Protein AF-0000000085033038 (afdb_homodimer)

Radius of gyration: 23.01 Å; Cα contacts (8 Å, |Δi|>4): 541; chains: 2; bounding box: 37×68×50 Å

Secondary structure (DSSP, 8-state):
-HHHHHHHHHHHHHHHHHHHHHHHHHT--BPPTT-GGGSBHHHHS-HHHHHHHHHHHTTT-HHHHHHHHHHHHHT-PPPTHHHHTT-HHHHHHHHHHHHHTTSBGGGSHHHHHHHHHHHHHHTT-THHHHHHHHHHHHHH--HHHHHHHHHH-----B----/-HHHHHHHHHHHHHHHHHHHHHHHHHT--BPPTT-GGGSBHHHHS-HHHHHHHHHHHTTT-HHHHHHHHHHHHHT-PPPTHHHHTT-HHHHHHHHHHHHHTTSBGGGSHHHHHHHHHHHHHHTT-THHHHHHHHHHHHHH--HHHHHHHHHH-----B----

pLDDT: mean 93.17, std 6.84, range [63.28, 98.56]

Solvent-accessible surface area (backbone atoms only — not comparable to full-atom values): 16288 Å² total; per-residue (Å²): 110,64,67,61,49,50,51,46,50,52,49,45,34,47,52,50,17,44,48,27,35,47,30,32,73,66,67,48,49,66,55,61,84,58,36,74,46,66,34,34,29,40,76,67,56,36,41,29,54,53,7,49,46,45,27,62,58,29,62,87,34,66,69,42,29,53,38,10,52,51,9,46,75,71,58,26,54,39,66,45,78,63,27,46,82,74,36,56,38,52,20,43,34,45,50,43,48,73,76,42,20,82,38,36,27,46,81,43,36,77,57,36,52,57,25,49,18,53,44,33,39,69,52,68,34,69,46,16,55,50,24,46,37,8,44,47,10,40,60,61,67,39,68,70,36,42,53,57,38,44,67,75,54,75,74,76,55,65,57,58,79,118,111,65,67,60,50,50,52,47,51,52,50,45,33,47,51,50,17,44,51,26,34,46,29,31,73,66,68,47,49,66,55,63,84,58,35,73,45,68,35,34,28,40,76,69,57,36,40,30,54,53,6,49,46,45,28,62,58,30,63,88,34,66,70,43,28,52,39,9,53,50,10,46,75,74,58,28,54,39,65,46,76,61,27,48,80,73,37,57,37,51,21,43,34,45,50,44,48,70,74,42,21,81,37,37,26,44,81,43,38,76,57,36,51,57,24,49,18,53,45,32,39,69,52,68,36,68,46,17,55,50,26,47,39,8,46,48,11,41,60,62,66,39,68,69,36,40,54,58,38,44,66,74,54,75,75,76,56,63,56,59,78,120

Structure (mmCIF, N/CA/C/O backbone):
data_AF-0000000085033038-model_v1
#
loop_
_entity.id
_entity.type
_entity.pdbx_description
1 polymer 'Uncharacterized protein'
#
loop_
_atom_site.group_PDB
_atom_site.id
_atom_site.type_symbol
_atom_site.label_atom_id
_atom_site.label_alt_id
_atom_site.label_comp_id
_atom_site.label_asym_id
_atom_site.label_entity_id
_atom_site.label_seq_id
_atom_site.pdbx_PDB_ins_code
_atom_site.Cartn_x
_atom_site.Cartn_y
_atom_site.Cartn_z
_atom_site.occupancy
_atom_site.B_iso_or_equiv
_atom_site.auth_seq_id
_atom_site.auth_comp_id
_atom_site.auth_asym_id
_atom_site.auth_atom_id
_atom_site.pdbx_PDB_model_num
ATOM 1 N N . MET A 1 1 ? 18.516 12.078 15.445 1 67.38 1 MET A N 1
ATOM 2 C CA . MET A 1 1 ? 17.094 11.875 15.703 1 67.38 1 MET A CA 1
ATOM 3 C C . MET A 1 1 ? 16.25 12.828 14.859 1 67.38 1 MET A C 1
ATOM 5 O O . MET A 1 1 ? 15.375 12.391 14.102 1 67.38 1 MET A O 1
ATOM 9 N N . LEU A 1 2 ? 16.75 14.062 14.664 1 79.75 2 LEU A N 1
ATOM 10 C CA . LEU A 1 2 ? 15.977 15.109 14 1 79.75 2 LEU A CA 1
ATOM 11 C C . LEU A 1 2 ? 15.93 14.875 12.5 1 79.75 2 LEU A C 1
ATOM 13 O O . LEU A 1 2 ? 14.852 14.906 11.898 1 79.75 2 LEU A O 1
ATOM 17 N N . PRO A 1 3 ? 17.031 14.414 12.023 1 83.88 3 PRO A N 1
ATOM 18 C CA . PRO A 1 3 ? 16.969 14.195 10.57 1 83.88 3 PRO A CA 1
ATOM 19 C C . PRO A 1 3 ? 16.094 13.016 10.188 1 83.88 3 PRO A C 1
ATOM 21 O O . PRO A 1 3 ? 15.422 13.047 9.148 1 83.88 3 PRO A O 1
ATOM 24 N N . LEU A 1 4 ? 16.078 12.047 11.078 1 90.5 4 LEU A N 1
ATOM 25 C CA . LEU A 1 4 ? 15.242 10.883 10.812 1 90.5 4 LEU A CA 1
ATOM 26 C C . LEU A 1 4 ? 13.758 11.25 10.898 1 90.5 4 LEU A C 1
ATOM 28 O O . LEU A 1 4 ? 12.961 10.82 10.07 1 90.5 4 LEU A O 1
ATOM 32 N N . LEU A 1 5 ? 13.406 12.086 11.789 1 93.62 5 LEU A N 1
ATOM 33 C CA . LEU A 1 5 ? 12.016 12.492 11.945 1 93.62 5 LEU A CA 1
ATOM 34 C C . LEU A 1 5 ? 11.586 13.414 10.805 1 93.62 5 LEU A C 1
ATOM 36 O O . LEU A 1 5 ? 10.453 13.32 10.32 1 93.62 5 LEU A O 1
ATOM 40 N N . GLU A 1 6 ? 12.531 14.242 10.391 1 94.94 6 GLU A N 1
ATOM 41 C CA . GLU A 1 6 ? 12.25 15.109 9.25 1 94.94 6 GLU A CA 1
ATOM 42 C C . GLU A 1 6 ? 11.93 14.297 8 1 94.94 6 GLU A C 1
ATOM 44 O O . GLU A 1 6 ? 10.938 14.562 7.32 1 94.94 6 GLU A O 1
ATOM 49 N N . SER A 1 7 ? 12.766 13.359 7.832 1 96 7 SER A N 1
ATOM 50 C CA . SER A 1 7 ? 12.555 12.492 6.68 1 96 7 SER A CA 1
ATOM 51 C C . SER A 1 7 ? 11.227 11.75 6.789 1 96 7 SER A C 1
ATOM 53 O O . SER A 1 7 ? 10.523 11.57 5.789 1 96 7 SER A O 1
ATOM 55 N N . ARG A 1 8 ? 10.883 11.375 7.883 1 96.12 8 ARG A N 1
ATOM 56 C CA . ARG A 1 8 ? 9.633 10.648 8.109 1 96.12 8 ARG A CA 1
ATOM 57 C C . ARG A 1 8 ? 8.422 11.539 7.832 1 96.12 8 ARG A C 1
ATOM 59 O O . ARG A 1 8 ? 7.461 11.102 7.199 1 96.12 8 ARG A O 1
ATOM 66 N N . VAL A 1 9 ? 8.516 12.75 8.312 1 97.25 9 VAL A N 1
ATOM 67 C CA . VAL A 1 9 ? 7.43 13.695 8.078 1 97.25 9 VAL A CA 1
ATOM 68 C C . VAL A 1 9 ? 7.215 13.883 6.582 1 97.25 9 VAL A C 1
ATOM 70 O O . VAL A 1 9 ? 6.094 13.758 6.086 1 97.25 9 VAL A O 1
ATOM 73 N N . ARG A 1 10 ? 8.297 14.062 5.898 1 97.06 10 ARG A N 1
ATOM 74 C CA . ARG A 1 10 ? 8.211 14.281 4.457 1 97.06 10 ARG A CA 1
ATOM 75 C C . ARG A 1 10 ? 7.629 13.055 3.758 1 97.06 10 ARG A C 1
ATOM 77 O O . ARG A 1 10 ? 6.789 13.18 2.865 1 97.06 10 ARG A O 1
ATOM 84 N N . ARG A 1 11 ? 8.031 11.922 4.191 1 96.94 11 ARG A N 1
ATOM 85 C CA . ARG A 1 11 ? 7.57 10.672 3.594 1 96.94 11 ARG A CA 1
ATOM 86 C C . ARG A 1 11 ? 6.074 10.484 3.822 1 96.94 11 ARG A C 1
ATOM 88 O O . ARG A 1 11 ? 5.348 10.07 2.912 1 96.94 11 ARG A O 1
ATOM 95 N N . VAL A 1 12 ? 5.617 10.773 4.988 1 97.94 12 VAL A N 1
ATOM 96 C CA . VAL A 1 12 ? 4.203 10.609 5.324 1 97.94 12 VAL A CA 1
ATOM 97 C C . VAL A 1 12 ? 3.365 11.594 4.516 1 97.94 12 VAL A C 1
ATOM 99 O O . VAL A 1 12 ? 2.346 11.219 3.932 1 97.94 12 VAL A O 1
ATOM 102 N N . LEU A 1 13 ? 3.838 12.844 4.469 1 97.94 13 LEU A N 1
ATOM 103 C CA . LEU A 1 13 ? 3.105 13.867 3.729 1 97.94 13 LEU A CA 1
ATOM 104 C C . LEU A 1 13 ? 3.02 13.508 2.248 1 97.94 13 LEU A C 1
ATOM 106 O O . LEU A 1 13 ? 1.939 13.555 1.655 1 97.94 13 LEU A O 1
ATOM 110 N N . ARG A 1 14 ? 4.109 13.094 1.704 1 95.81 14 ARG A N 1
ATOM 111 C CA . ARG A 1 14 ? 4.137 12.719 0.293 1 95.81 14 ARG A CA 1
ATOM 112 C C . ARG A 1 14 ? 3.285 11.477 0.041 1 95.81 14 ARG A C 1
ATOM 114 O O . ARG A 1 14 ? 2.598 11.383 -0.979 1 95.81 14 ARG A O 1
ATOM 121 N N . GLY A 1 15 ? 3.414 10.531 0.979 1 96.75 15 GLY A N 1
ATOM 122 C CA . GLY A 1 15 ? 2.633 9.305 0.854 1 96.75 15 GLY A CA 1
ATOM 123 C C . GLY A 1 15 ? 1.136 9.555 0.868 1 96.75 15 GLY A C 1
ATOM 124 O O . GLY A 1 15 ? 0.406 9.023 0.026 1 96.75 15 GLY A O 1
ATOM 125 N N . LEU A 1 16 ? 0.717 10.359 1.754 1 97.75 16 LEU A N 1
ATOM 126 C CA . LEU A 1 16 ? -0.701 10.695 1.849 1 97.75 16 LEU A CA 1
ATOM 127 C C . LEU A 1 16 ? -1.149 11.508 0.643 1 97.75 16 LEU A C 1
ATOM 129 O O . LEU A 1 16 ? -2.217 11.258 0.079 1 97.75 16 LEU A O 1
ATOM 133 N N . ALA A 1 17 ? -0.315 12.445 0.281 1 96.56 17 ALA A N 1
ATOM 134 C CA . ALA A 1 17 ? -0.638 13.25 -0.896 1 96.56 17 ALA A CA 1
ATOM 135 C C . ALA A 1 17 ? -0.827 12.367 -2.127 1 96.56 17 ALA A C 1
ATOM 137 O O . ALA A 1 17 ? -1.766 12.562 -2.902 1 96.56 17 ALA A O 1
ATOM 138 N N . ALA A 1 18 ? 0.015 11.438 -2.271 1 96.06 18 ALA A N 1
ATOM 139 C CA . ALA A 1 18 ? -0.058 10.531 -3.414 1 96.06 18 ALA A CA 1
ATOM 140 C C . ALA A 1 18 ? -1.349 9.719 -3.389 1 96.06 18 ALA A C 1
ATOM 142 O O . ALA A 1 18 ? -1.945 9.461 -4.438 1 96.06 18 ALA A O 1
ATOM 143 N N . GLU A 1 19 ? -1.738 9.305 -2.207 1 96.56 19 GLU A N 1
ATOM 144 C CA . GLU A 1 19 ? -2.984 8.562 -2.074 1 96.56 19 GLU A CA 1
ATOM 145 C C . GLU A 1 19 ? -4.176 9.391 -2.547 1 96.56 19 GLU A C 1
ATOM 147 O O . GLU A 1 19 ? -4.992 8.914 -3.342 1 96.56 19 GLU A O 1
ATOM 152 N N . PHE A 1 20 ? -4.227 10.57 -2.107 1 95.5 20 PHE A N 1
ATOM 153 C CA . PHE A 1 20 ? -5.344 11.438 -2.479 1 95.5 20 PHE A CA 1
ATOM 154 C C . PHE A 1 20 ? -5.258 11.828 -3.947 1 95.5 20 PHE A C 1
ATOM 156 O O . PHE A 1 20 ? -6.281 11.922 -4.633 1 95.5 20 PHE A O 1
ATOM 163 N N . ALA A 1 21 ? -4.062 12.117 -4.363 1 95.06 21 ALA A N 1
ATOM 164 C CA . ALA A 1 21 ? -3.885 12.422 -5.781 1 95.06 21 ALA A CA 1
ATOM 165 C C . ALA A 1 21 ? -4.383 11.281 -6.656 1 95.06 21 ALA A C 1
ATOM 167 O O . ALA A 1 21 ? -5.023 11.508 -7.688 1 95.06 21 ALA A O 1
ATOM 168 N N . TYR A 1 22 ? -4.082 10.133 -6.273 1 95.06 22 TYR A N 1
ATOM 169 C CA . TYR A 1 22 ? -4.527 8.961 -7.008 1 95.06 22 TYR A CA 1
ATOM 170 C C . TYR A 1 22 ? -6.051 8.898 -7.07 1 95.06 22 TYR A C 1
ATOM 172 O O . TYR A 1 22 ? -6.629 8.688 -8.141 1 95.06 22 TYR A O 1
ATOM 180 N N . LEU A 1 23 ? -6.688 9.039 -5.949 1 95.06 23 LEU A N 1
ATOM 181 C CA . LEU A 1 23 ? -8.148 9.008 -5.906 1 95.06 23 LEU A CA 1
ATOM 182 C C . LEU A 1 23 ? -8.742 10.078 -6.812 1 95.06 23 LEU A C 1
ATOM 184 O O . LEU A 1 23 ? -9.742 9.836 -7.492 1 95.06 23 LEU A O 1
ATOM 188 N N . ALA A 1 24 ? -8.109 11.156 -6.77 1 93.31 24 ALA A N 1
ATOM 189 C CA . ALA A 1 24 ? -8.578 12.258 -7.609 1 93.31 24 ALA A CA 1
ATOM 190 C C . ALA A 1 24 ? -8.406 11.93 -9.094 1 93.31 24 ALA A C 1
ATOM 192 O O . ALA A 1 24 ? -9.312 12.148 -9.891 1 93.31 24 ALA A O 1
ATOM 193 N N . LEU A 1 25 ? -7.309 11.453 -9.414 1 91.81 25 LEU A N 1
ATOM 194 C CA . LEU A 1 25 ? -6.969 11.148 -10.797 1 91.81 25 LEU A CA 1
ATOM 195 C C . LEU A 1 25 ? -7.918 10.102 -11.375 1 91.81 25 LEU A C 1
ATOM 197 O O . LEU A 1 25 ? -8.406 10.258 -12.492 1 91.81 25 LEU A O 1
ATOM 201 N N . VAL A 1 26 ? -8.109 9.039 -10.586 1 92.5 26 VAL A N 1
ATOM 202 C CA . VAL A 1 26 ? -8.914 7.918 -11.062 1 92.5 26 VAL A CA 1
ATOM 203 C C . VAL A 1 26 ? -10.391 8.195 -10.812 1 92.5 26 VAL A C 1
ATOM 205 O O . VAL A 1 26 ? -11.258 7.441 -11.266 1 92.5 26 VAL A O 1
ATOM 208 N N . ASN A 1 27 ? -10.695 9.258 -10.133 1 91.12 27 ASN A N 1
ATOM 209 C CA . ASN A 1 27 ? -12.047 9.711 -9.844 1 91.12 27 ASN A CA 1
ATOM 210 C C . ASN A 1 27 ? -12.852 8.641 -9.109 1 91.12 27 ASN A C 1
ATOM 212 O O . ASN A 1 27 ? -13.953 8.281 -9.539 1 91.12 27 ASN A O 1
ATOM 216 N N . THR A 1 28 ? -12.305 8.242 -7.961 1 93.25 28 THR A N 1
ATOM 217 C CA . THR A 1 28 ? -12.961 7.234 -7.141 1 93.25 28 THR A CA 1
ATOM 218 C C . THR A 1 28 ? -12.805 7.559 -5.656 1 93.25 28 THR A C 1
ATOM 220 O O . THR A 1 28 ? -11.898 8.305 -5.273 1 93.25 28 THR A O 1
ATOM 223 N N . SER A 1 29 ? -13.742 7.094 -4.871 1 93.56 29 SER A N 1
ATOM 224 C CA . SER A 1 29 ? -13.625 7.199 -3.422 1 93.56 29 SER A CA 1
ATOM 225 C C . SER A 1 29 ? -13.281 5.855 -2.795 1 93.56 29 SER A C 1
ATOM 227 O O . SER A 1 29 ? -13.117 5.754 -1.576 1 93.56 29 SER A O 1
ATOM 229 N N . ILE A 1 30 ? -13.203 4.832 -3.729 1 95.19 30 ILE A N 1
ATOM 230 C CA . ILE A 1 30 ? -12.875 3.502 -3.232 1 95.19 30 ILE A CA 1
ATOM 231 C C . ILE A 1 30 ? -11.375 3.42 -2.928 1 95.19 30 ILE A C 1
ATOM 233 O O . ILE A 1 30 ? -10.547 3.754 -3.775 1 95.19 30 ILE A O 1
ATOM 237 N N . LEU A 1 31 ? -11.062 2.984 -1.729 1 97.25 31 LEU A N 1
ATOM 238 C CA . LEU A 1 31 ? -9.672 2.951 -1.3 1 97.25 31 LEU A CA 1
ATOM 239 C C . LEU A 1 31 ? -8.969 1.696 -1.812 1 97.25 31 LEU A C 1
ATOM 241 O O . LEU A 1 31 ? -9.516 0.593 -1.702 1 97.25 31 LEU A O 1
ATOM 245 N N . PRO A 1 32 ? -7.742 1.854 -2.342 1 97.12 32 PRO A N 1
ATOM 246 C CA . PRO A 1 32 ? -6.965 0.677 -2.736 1 97.12 32 PRO A CA 1
ATOM 247 C C . PRO A 1 32 ? -6.66 -0.247 -1.561 1 97.12 32 PRO A C 1
ATOM 249 O O . PRO A 1 32 ? -6.652 0.194 -0.408 1 97.12 32 PRO A O 1
ATOM 252 N N . PRO A 1 33 ? -6.348 -1.479 -1.821 1 95.31 33 PRO A N 1
ATOM 253 C CA . PRO A 1 33 ? -6.164 -2.48 -0.769 1 95.31 33 PRO A CA 1
ATOM 254 C C . PRO A 1 33 ? -5 -2.148 0.164 1 95.31 33 PRO A C 1
ATOM 256 O O . PRO A 1 33 ? -5.078 -2.404 1.369 1 95.31 33 PRO A O 1
ATOM 259 N N . HIS A 1 34 ? -3.928 -1.572 -0.31 1 95.38 34 HIS A N 1
ATOM 260 C CA . HIS A 1 34 ? -2.742 -1.343 0.506 1 95.38 34 HIS A CA 1
ATOM 261 C C . HIS A 1 34 ? -2.531 0.144 0.769 1 95.38 34 HIS A C 1
ATOM 263 O O . HIS A 1 34 ? -1.409 0.58 1.033 1 95.38 34 HIS A O 1
ATOM 269 N N . SER A 1 35 ? -3.641 0.814 0.776 1 97 35 SER A N 1
ATOM 270 C CA . SER A 1 35 ? -3.605 2.26 0.979 1 97 35 SER A CA 1
ATOM 271 C C . SER A 1 35 ? -3.154 2.605 2.395 1 97 35 SER A C 1
ATOM 273 O O . SER A 1 35 ? -3.551 1.948 3.357 1 97 35 SER A O 1
ATOM 275 N N . LEU A 1 36 ? -2.457 3.711 2.465 1 97.25 36 LEU A N 1
ATOM 276 C CA . LEU A 1 36 ? -2.09 4.25 3.77 1 97.25 36 LEU A CA 1
ATOM 277 C C . LEU A 1 36 ? -3.332 4.617 4.574 1 97.25 36 LEU A C 1
ATOM 279 O O . LEU A 1 36 ? -3.312 4.578 5.809 1 97.25 36 LEU A O 1
ATOM 283 N N . LEU A 1 37 ? -4.359 4.918 3.9 1 97.38 37 LEU A N 1
ATOM 284 C CA . LEU A 1 37 ? -5.582 5.395 4.539 1 97.38 37 LEU A CA 1
ATOM 285 C C . LEU A 1 37 ? -6.277 4.266 5.293 1 97.38 37 LEU A C 1
ATOM 287 O O . LEU A 1 37 ? -7.133 4.52 6.145 1 97.38 37 LEU A O 1
ATOM 291 N N . ARG A 1 38 ? -5.875 3.09 4.973 1 96.69 38 ARG A N 1
ATOM 292 C CA . ARG A 1 38 ? -6.477 1.943 5.645 1 96.69 38 ARG A CA 1
ATOM 293 C C . ARG A 1 38 ? -5.727 1.61 6.934 1 96.69 38 ARG A C 1
ATOM 295 O O . ARG A 1 38 ? -6.203 0.82 7.75 1 96.69 38 ARG A O 1
ATOM 302 N N . ARG A 1 39 ? -4.594 2.146 7.102 1 97.19 39 ARG A N 1
ATOM 303 C CA . ARG A 1 39 ? -3.785 1.869 8.281 1 97.19 39 ARG A CA 1
ATOM 304 C C . ARG A 1 39 ? -4.273 2.672 9.484 1 97.19 39 ARG A C 1
ATOM 306 O O . ARG A 1 39 ? -4.934 3.701 9.32 1 97.19 39 ARG A O 1
ATOM 313 N N . ARG A 1 40 ? -3.881 2.176 10.562 1 97.88 40 ARG A N 1
ATOM 314 C CA . ARG A 1 40 ? -4.203 2.896 11.789 1 97.88 40 ARG A CA 1
ATOM 315 C C . ARG A 1 40 ? -3.533 4.266 11.812 1 97.88 40 ARG A C 1
ATOM 317 O O . ARG A 1 40 ? -2.367 4.398 11.438 1 97.88 40 ARG A O 1
ATOM 324 N N . LEU A 1 41 ? -4.297 5.215 12.297 1 97.81 41 LEU A N 1
ATOM 325 C CA . LEU A 1 41 ? -3.834 6.602 12.328 1 97.81 41 LEU A CA 1
ATOM 326 C C . LEU A 1 41 ? -2.479 6.707 13.016 1 97.81 41 LEU A C 1
ATOM 328 O O . LEU A 1 41 ? -1.539 7.285 12.469 1 97.81 41 LEU A O 1
ATOM 332 N N . ILE A 1 42 ? -2.295 6.074 14.148 1 97.25 42 ILE A N 1
ATOM 333 C CA . ILE A 1 42 ? -1.108 6.219 14.984 1 97.25 42 ILE A CA 1
ATOM 334 C C . ILE A 1 42 ? 0.084 5.547 14.312 1 97.25 42 ILE A C 1
ATOM 336 O O . ILE A 1 42 ? 1.236 5.816 14.656 1 97.25 42 ILE A O 1
ATOM 340 N N . ARG A 1 43 ? -0.184 4.691 13.367 1 97.12 43 ARG A N 1
ATOM 341 C CA . ARG A 1 43 ? 0.898 4.031 12.641 1 97.12 43 ARG A CA 1
ATOM 342 C C . ARG A 1 43 ? 1.4 4.902 11.492 1 97.12 43 ARG A C 1
ATOM 344 O O . ARG A 1 43 ? 2.557 4.793 11.086 1 97.12 43 ARG A O 1
ATOM 351 N N . VAL A 1 44 ? 0.497 5.715 10.969 1 97.62 44 VAL A N 1
ATOM 352 C CA . VAL A 1 44 ? 0.865 6.59 9.867 1 97.62 44 VAL A CA 1
ATOM 353 C C . VAL A 1 44 ? 1.44 7.895 10.406 1 97.62 44 VAL A C 1
ATOM 355 O O . VAL A 1 44 ? 2.521 8.328 9.992 1 97.62 44 VAL A O 1
ATOM 358 N N . ILE A 1 45 ? 0.725 8.445 11.328 1 97.38 45 ILE A N 1
ATOM 359 C CA . ILE A 1 45 ? 1.163 9.656 12.008 1 97.38 45 ILE A CA 1
ATOM 360 C C . ILE A 1 45 ? 1.563 9.328 13.445 1 97.38 45 ILE A C 1
ATOM 362 O O . ILE A 1 45 ? 0.727 9.359 14.352 1 97.38 45 ILE A O 1
ATOM 366 N N . GLN A 1 46 ? 2.771 9.141 13.594 1 96.56 46 GLN A N 1
ATOM 367 C CA . GLN A 1 46 ? 3.27 8.734 14.898 1 96.56 46 GLN A CA 1
ATOM 368 C C . GLN A 1 46 ? 3.348 9.922 15.852 1 96.56 46 GLN A C 1
ATOM 370 O O . GLN A 1 46 ? 3.643 11.047 15.438 1 96.56 46 GLN A O 1
ATOM 375 N N . PRO A 1 47 ? 3.158 9.664 17.094 1 96.31 47 PRO A N 1
ATOM 376 C CA . PRO A 1 47 ? 3.158 10.75 18.078 1 96.31 47 PRO A CA 1
ATOM 377 C C . PRO A 1 47 ? 4.461 11.555 18.062 1 96.31 47 PRO A C 1
ATOM 379 O O . PRO A 1 47 ? 4.438 12.773 18.234 1 96.31 47 PRO A O 1
ATOM 382 N N . GLU A 1 48 ? 5.539 10.914 17.797 1 96.62 48 GLU A N 1
ATOM 383 C CA . GLU A 1 48 ? 6.824 11.609 17.734 1 96.62 48 GLU A CA 1
ATOM 384 C C . GLU A 1 48 ? 6.84 12.648 16.625 1 96.62 48 GLU A C 1
ATOM 386 O O . GLU A 1 48 ? 7.516 13.672 16.734 1 96.62 48 GLU A O 1
ATOM 391 N N . MET A 1 49 ? 6.172 12.359 15.602 1 96.56 49 MET A N 1
ATOM 392 C CA . MET A 1 49 ? 6.078 13.305 14.484 1 96.56 49 MET A CA 1
ATOM 393 C C . MET A 1 49 ? 5.383 14.586 14.922 1 96.56 49 MET A C 1
ATOM 395 O O . MET A 1 49 ? 5.789 15.68 14.531 1 96.56 49 MET A O 1
ATOM 399 N N . LEU A 1 50 ? 4.324 14.414 15.703 1 97.06 50 LEU A N 1
ATOM 400 C CA . LEU A 1 50 ? 3.619 15.578 16.234 1 97.06 50 LEU A CA 1
ATOM 401 C C . LEU A 1 50 ? 4.539 16.406 17.125 1 97.06 50 LEU A C 1
ATOM 403 O O . LEU A 1 50 ? 4.57 17.641 17.016 1 97.06 50 LEU A O 1
ATOM 407 N N . SER A 1 51 ? 5.25 15.734 17.984 1 97.44 51 SER A N 1
ATOM 408 C CA . SER A 1 51 ? 6.223 16.406 18.828 1 97.44 51 SER A CA 1
ATOM 409 C C . SER A 1 51 ? 7.262 17.156 18 1 97.44 51 SER A C 1
ATOM 411 O O . SER A 1 51 ? 7.637 18.281 18.328 1 97.44 51 SER A O 1
ATOM 413 N N . PHE A 1 52 ? 7.75 16.562 17.016 1 97.75 52 PHE A N 1
ATOM 414 C CA . PHE A 1 52 ? 8.742 17.156 16.125 1 97.75 52 PHE A CA 1
ATOM 415 C C . PHE A 1 52 ? 8.195 18.422 15.469 1 97.75 52 PHE A C 1
ATOM 417 O O . PHE A 1 52 ? 8.859 19.453 15.453 1 97.75 52 PHE A O 1
ATOM 424 N N . LEU A 1 53 ? 6.98 18.312 14.945 1 97.62 53 LEU A N 1
ATOM 425 C CA . LEU A 1 53 ? 6.352 19.469 14.312 1 97.62 53 LEU A CA 1
ATOM 426 C C . LEU A 1 53 ? 6.141 20.594 15.328 1 97.62 53 LEU A C 1
ATOM 428 O O . LEU A 1 53 ? 6.426 21.766 15.047 1 97.62 53 LEU A O 1
ATOM 432 N N . ALA A 1 54 ? 5.656 20.234 16.469 1 97.62 54 ALA A N 1
ATOM 433 C CA . ALA A 1 54 ? 5.422 21.219 17.531 1 97.62 54 ALA A CA 1
ATOM 434 C C . ALA A 1 54 ? 6.719 21.922 17.922 1 97.62 54 ALA A C 1
ATOM 436 O O . ALA A 1 54 ? 6.734 23.141 18.125 1 97.62 54 ALA A O 1
ATOM 437 N N . ALA A 1 55 ? 7.777 21.219 18.016 1 96.69 55 ALA A N 1
ATOM 438 C CA . ALA A 1 55 ? 9.07 21.797 18.375 1 96.69 55 ALA A CA 1
ATOM 439 C C . ALA A 1 55 ? 9.547 22.781 17.312 1 96.69 55 ALA A C 1
ATOM 441 O O . ALA A 1 55 ? 10.125 23.812 17.625 1 96.69 55 ALA A O 1
ATOM 442 N N . LYS A 1 56 ? 9.328 22.406 16.109 1 95.88 56 LYS A N 1
ATOM 443 C CA . LYS A 1 56 ? 9.758 23.266 15.008 1 95.88 56 LYS A CA 1
ATOM 444 C C . LYS A 1 56 ? 8.945 24.547 14.961 1 95.88 56 LYS A C 1
ATOM 446 O O . LYS A 1 56 ? 9.492 25.625 14.719 1 95.88 56 LYS A O 1
ATOM 451 N N . ILE A 1 57 ? 7.68 24.375 15.18 1 96.38 57 ILE A N 1
ATOM 452 C CA . ILE A 1 57 ? 6.77 25.516 15.078 1 96.38 57 ILE A CA 1
ATOM 453 C C . ILE A 1 57 ? 6.895 26.391 16.312 1 96.38 57 ILE A C 1
ATOM 455 O O . ILE A 1 57 ? 6.902 27.625 16.219 1 96.38 57 ILE A O 1
ATOM 459 N N . GLY A 1 58 ? 6.898 25.781 17.453 1 94.06 58 GLY A N 1
ATOM 460 C CA . GLY A 1 58 ? 6.938 26.5 18.719 1 94.06 58 GLY A CA 1
ATOM 461 C C . GLY A 1 58 ? 8.344 26.688 19.25 1 94.06 58 GLY A C 1
ATOM 462 O O . GLY A 1 58 ? 8.578 26.547 20.453 1 94.06 58 GLY A O 1
ATOM 463 N N . SER A 1 59 ? 9.258 26.953 18.422 1 87.75 59 SER A N 1
ATOM 464 C CA . SER A 1 59 ? 10.656 27.062 18.828 1 87.75 59 SER A CA 1
ATOM 465 C C . SER A 1 59 ? 10.852 28.203 19.812 1 87.75 59 SER A C 1
ATOM 467 O O . SER A 1 59 ? 11.781 28.172 20.641 1 87.75 59 SER A O 1
ATOM 469 N N . ASP A 1 60 ? 9.992 29.141 19.812 1 90.88 60 ASP A N 1
ATOM 470 C CA . ASP A 1 60 ? 10.117 30.312 20.688 1 90.88 60 ASP A CA 1
ATOM 471 C C . ASP A 1 60 ? 9.242 30.156 21.938 1 90.88 60 ASP A C 1
ATOM 473 O O . ASP A 1 60 ? 9.125 31.078 22.734 1 90.88 60 ASP A O 1
ATOM 477 N N . ALA A 1 61 ? 8.602 29.062 22.047 1 93.94 61 ALA A N 1
ATOM 478 C CA . ALA A 1 61 ? 7.785 28.766 23.219 1 93.94 61 ALA A CA 1
ATOM 479 C C . ALA A 1 61 ? 8.453 27.688 24.078 1 93.94 61 ALA A C 1
ATOM 481 O O . ALA A 1 61 ? 8.352 26.5 23.781 1 93.94 61 ALA A O 1
ATOM 482 N N . PRO A 1 62 ? 9.07 28.125 25.188 1 94.5 62 PRO A N 1
ATOM 483 C CA . PRO A 1 62 ? 9.898 27.203 25.984 1 94.5 62 PRO A CA 1
ATOM 484 C C . PRO A 1 62 ? 9.125 25.984 26.469 1 94.5 62 PRO A C 1
ATOM 486 O O . PRO A 1 62 ? 9.641 24.859 26.422 1 94.5 62 PRO A O 1
ATOM 489 N N . ASP A 1 63 ? 7.941 26.234 26.922 1 94.69 63 ASP A N 1
ATOM 490 C CA . ASP A 1 63 ? 7.148 25.125 27.438 1 94.69 63 ASP A CA 1
ATOM 491 C C . ASP A 1 63 ? 6.84 24.109 26.344 1 94.69 63 ASP A C 1
ATOM 493 O O . ASP A 1 63 ? 6.902 22.891 26.562 1 94.69 63 ASP A O 1
ATOM 497 N N . VAL A 1 64 ? 6.508 24.609 25.188 1 95.56 64 VAL A N 1
ATOM 498 C CA . VAL A 1 64 ? 6.223 23.734 24.047 1 95.56 64 VAL A CA 1
ATOM 499 C C . VAL A 1 64 ? 7.488 23 23.641 1 95.56 64 VAL A C 1
ATOM 501 O O . VAL A 1 64 ? 7.457 21.781 23.406 1 95.56 64 VAL A O 1
ATOM 504 N N . LEU A 1 65 ? 8.586 23.734 23.625 1 95.88 65 LEU A N 1
ATOM 505 C CA . LEU A 1 65 ? 9.844 23.141 23.188 1 95.88 65 LEU A CA 1
ATOM 506 C C . LEU A 1 65 ? 10.281 22.016 24.109 1 95.88 65 LEU A C 1
ATOM 508 O O . LEU A 1 65 ? 10.641 20.938 23.656 1 95.88 65 LEU A O 1
ATOM 512 N N . VAL A 1 66 ? 10.203 22.266 25.391 1 96.06 66 VAL A N 1
ATOM 513 C CA . VAL A 1 66 ? 10.625 21.281 26.375 1 96.06 66 VAL A CA 1
ATOM 514 C C . VAL A 1 66 ? 9.727 20.047 26.297 1 96.06 66 VAL A C 1
ATOM 516 O O . VAL A 1 66 ? 10.211 18.922 26.219 1 96.06 66 VAL A O 1
ATOM 519 N N . ASN A 1 67 ? 8.453 20.234 26.281 1 96.19 67 ASN A N 1
ATOM 520 C CA . ASN A 1 67 ? 7.508 19.125 26.234 1 96.19 67 ASN A CA 1
ATOM 521 C C . ASN A 1 67 ? 7.633 18.328 24.953 1 96.19 67 ASN A C 1
ATOM 523 O O . ASN A 1 67 ? 7.543 17.094 24.953 1 96.19 67 ASN A O 1
ATOM 527 N N . SER A 1 68 ? 7.836 19.016 23.875 1 95.75 68 SER A N 1
ATOM 528 C CA . SER A 1 68 ? 7.988 18.359 22.578 1 95.75 68 SER A CA 1
ATOM 529 C C . SER A 1 68 ? 9.289 17.562 22.516 1 95.75 68 SER A C 1
ATOM 531 O O . SER A 1 68 ? 9.32 16.453 21.953 1 95.75 68 SER A O 1
ATOM 533 N N . THR A 1 69 ? 10.367 18.141 23.109 1 95.25 69 THR A N 1
ATOM 534 C CA . THR A 1 69 ? 11.641 17.422 23.141 1 95.25 69 THR A CA 1
ATOM 535 C C . THR A 1 69 ? 11.531 16.141 23.938 1 95.25 69 THR A C 1
ATOM 537 O O . THR A 1 69 ? 12.023 15.086 23.516 1 95.25 69 THR A O 1
ATOM 540 N N . ILE A 1 70 ? 10.844 16.219 25.016 1 95.31 70 ILE A N 1
ATOM 541 C CA . ILE A 1 70 ? 10.594 15.039 25.844 1 95.31 70 ILE A CA 1
ATOM 542 C C . ILE A 1 70 ? 9.758 14.031 25.062 1 95.31 70 ILE A C 1
ATOM 544 O O . ILE A 1 70 ? 10.047 12.836 25.062 1 95.31 70 ILE A O 1
ATOM 548 N N . GLY A 1 71 ? 8.734 14.547 24.375 1 94.44 71 GLY A N 1
ATOM 549 C CA . GLY A 1 71 ? 7.898 13.688 23.547 1 94.44 71 GLY A CA 1
ATOM 550 C C . GLY A 1 71 ? 8.68 12.953 22.484 1 94.44 71 GLY A C 1
ATOM 551 O O . GLY A 1 71 ? 8.484 11.75 22.281 1 94.44 71 GLY A O 1
ATOM 552 N N . MET A 1 72 ? 9.57 13.602 21.797 1 94.38 72 MET A N 1
ATOM 553 C CA . MET A 1 72 ? 10.383 12.969 20.75 1 94.38 72 MET A CA 1
ATOM 554 C C . MET A 1 72 ? 11.258 11.867 21.344 1 94.38 72 MET A C 1
ATOM 556 O O . MET A 1 72 ? 11.398 10.797 20.75 1 94.38 72 MET A O 1
ATOM 560 N N . ARG A 1 73 ? 11.781 12.07 22.547 1 93.06 73 ARG A N 1
ATOM 561 C CA . ARG A 1 73 ? 12.695 11.125 23.172 1 93.06 73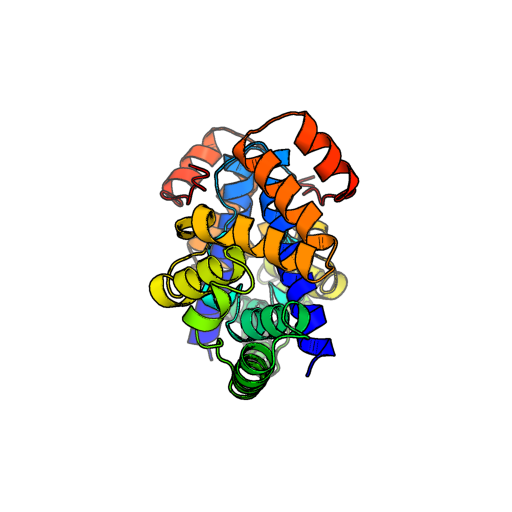 ARG A CA 1
ATOM 562 C C . ARG A 1 73 ? 11.953 9.898 23.688 1 93.06 73 ARG A C 1
ATOM 564 O O . ARG A 1 73 ? 12.461 8.781 23.594 1 93.06 73 ARG A O 1
ATOM 571 N N . LEU A 1 74 ? 10.758 10.094 24.094 1 93.69 74 LEU A N 1
ATOM 572 C CA . LEU A 1 74 ? 10.008 9.008 24.719 1 93.69 74 LEU A CA 1
ATOM 573 C C . LEU A 1 74 ? 9.039 8.375 23.719 1 93.69 74 LEU A C 1
ATOM 575 O O . LEU A 1 74 ? 8.344 7.414 24.047 1 93.69 74 LEU A O 1
ATOM 579 N N . GLY A 1 75 ? 8.93 8.953 22.609 1 91.44 75 GLY A N 1
ATOM 580 C CA . GLY A 1 75 ? 8.055 8.422 21.578 1 91.44 75 GLY A CA 1
ATOM 581 C C . GLY A 1 75 ? 6.602 8.82 21.766 1 91.44 75 GLY A C 1
ATOM 582 O O . GLY A 1 75 ? 5.691 8.07 21.406 1 91.44 75 GLY A O 1
ATOM 583 N N . GLY A 1 76 ? 6.453 10.016 22.344 1 93.62 76 GLY A N 1
ATOM 584 C CA . GLY A 1 76 ? 5.098 10.461 22.625 1 93.62 76 GLY A CA 1
ATOM 585 C C . GLY A 1 76 ? 4.801 11.852 22.109 1 93.62 76 GLY A C 1
ATOM 586 O O . GLY A 1 76 ? 5.605 12.422 21.359 1 93.62 76 GLY A O 1
ATOM 587 N N . ALA A 1 77 ? 3.613 12.211 22.359 1 94.5 77 ALA A N 1
ATOM 588 C CA . ALA A 1 77 ? 3.141 13.547 22.016 1 94.5 77 ALA A CA 1
ATOM 589 C C . ALA A 1 77 ? 3.275 14.508 23.188 1 94.5 77 ALA A C 1
ATOM 591 O O . ALA A 1 77 ? 3.301 14.078 24.344 1 94.5 77 ALA A O 1
ATOM 592 N N . PRO A 1 78 ? 3.49 15.789 22.875 1 94.44 78 PRO A N 1
ATOM 593 C CA . PRO A 1 78 ? 3.418 16.75 23.969 1 94.44 78 PRO A CA 1
ATOM 594 C C . PRO A 1 78 ? 2.023 16.844 24.594 1 94.44 78 PRO A C 1
ATOM 596 O O . PRO A 1 78 ? 1.078 16.234 24.078 1 94.44 78 PRO A O 1
ATOM 599 N N . LYS A 1 79 ? 2.02 17.531 25.766 1 95.31 79 LYS A N 1
ATOM 600 C CA . LYS A 1 79 ? 0.71 17.859 26.328 1 95.31 79 LYS A CA 1
ATOM 601 C C . LYS A 1 79 ? -0.122 18.672 25.344 1 95.31 79 LYS A C 1
ATOM 603 O O . LYS A 1 79 ? 0.275 19.766 24.938 1 95.31 79 LYS A O 1
ATOM 608 N N . CYS A 1 80 ? -1.252 18.094 25.016 1 96.75 80 CYS A N 1
ATOM 609 C CA . CYS A 1 80 ? -2.041 18.656 23.938 1 96.75 80 CYS A CA 1
ATOM 610 C C . CYS A 1 80 ? -2.449 20.094 24.25 1 96.75 80 CYS A C 1
ATOM 612 O O . CYS A 1 80 ? -2.473 20.953 23.359 1 96.75 80 CYS A O 1
ATOM 614 N N . GLU A 1 81 ? -2.732 20.359 25.484 1 95.81 81 GLU A N 1
ATOM 615 C CA . GLU A 1 81 ? -3.221 21.672 25.906 1 95.81 81 GLU A CA 1
ATOM 616 C C . GLU A 1 81 ? -2.201 22.766 25.594 1 95.81 81 GLU A C 1
ATOM 618 O O . GLU A 1 81 ? -2.572 23.906 25.344 1 95.81 81 GLU A O 1
ATOM 623 N N . LEU A 1 82 ? -0.938 22.438 25.516 1 95.56 82 LEU A N 1
ATOM 624 C CA . LEU A 1 82 ? 0.129 23.391 25.234 1 95.56 82 LEU A CA 1
ATOM 625 C C . LEU A 1 82 ? 0.104 23.828 23.781 1 95.56 82 LEU A C 1
ATOM 627 O O . LEU A 1 82 ? 0.687 24.844 23.422 1 95.56 82 LEU A O 1
ATOM 631 N N . LEU A 1 83 ? -0.554 23 22.984 1 96.88 83 LEU A N 1
ATOM 632 C CA . LEU A 1 83 ? -0.505 23.234 21.547 1 96.88 83 LEU A CA 1
ATOM 633 C C . LEU A 1 83 ? -1.637 24.172 21.109 1 96.88 83 LEU A C 1
ATOM 635 O O . LEU A 1 83 ? -1.598 24.719 20.016 1 96.88 83 LEU A O 1
ATOM 639 N N . LEU A 1 84 ? -2.637 24.266 21.984 1 94.81 84 LEU A N 1
ATOM 640 C CA . LEU A 1 84 ? -3.818 25.047 21.641 1 94.81 84 LEU A CA 1
ATOM 641 C C . LEU A 1 84 ? -3.439 26.5 21.312 1 94.81 84 LEU A C 1
ATOM 643 O O . LEU A 1 84 ? -3.895 27.047 20.297 1 94.81 84 LEU A O 1
ATOM 647 N N . ASP A 1 85 ? -2.568 27.062 22.109 1 91.06 85 ASP A N 1
ATOM 648 C CA . ASP A 1 85 ? -2.176 28.469 21.953 1 91.06 85 ASP A CA 1
ATOM 649 C C . ASP A 1 85 ? -1.14 28.625 20.828 1 91.06 85 ASP A C 1
ATOM 651 O O . ASP A 1 85 ? -1.019 29.688 20.234 1 91.06 85 ASP A O 1
ATOM 655 N N . LEU A 1 86 ? -0.427 27.594 20.641 1 94.69 86 LEU A N 1
ATOM 656 C CA . LEU A 1 86 ? 0.606 27.641 19.609 1 94.69 86 LEU A CA 1
ATOM 657 C C . LEU A 1 86 ? -0.012 27.578 18.219 1 94.69 86 LEU A C 1
ATOM 659 O O . LEU A 1 86 ? 0.246 28.453 17.391 1 94.69 86 LEU A O 1
ATOM 663 N N . MET A 1 87 ? -0.804 26.547 17.984 1 96.44 87 MET A N 1
ATOM 664 C CA . MET A 1 87 ? -1.45 26.328 16.703 1 96.44 87 MET A CA 1
ATOM 665 C C . MET A 1 87 ? -2.643 25.391 16.828 1 96.44 87 MET A C 1
ATOM 667 O O . MET A 1 87 ? 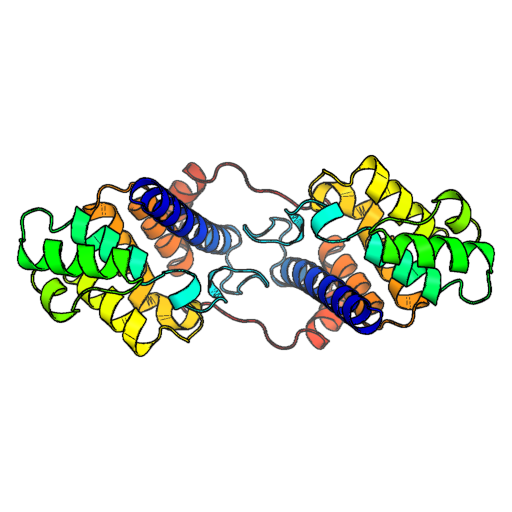-2.471 24.188 17.094 1 96.44 87 MET A O 1
ATOM 671 N N . PRO A 1 88 ? -3.801 25.922 16.562 1 96.75 88 PRO A N 1
ATOM 672 C CA . PRO A 1 88 ? -5 25.109 16.75 1 96.75 88 PRO A CA 1
ATOM 673 C C . PRO A 1 88 ? -4.941 23.797 15.961 1 96.75 88 PRO A C 1
ATOM 675 O O . PRO A 1 88 ? -5.465 22.781 16.422 1 96.75 88 PRO A O 1
ATOM 678 N N . GLU A 1 89 ? -4.352 23.812 14.828 1 97.25 89 GLU A N 1
ATOM 679 C CA . GLU A 1 89 ? -4.242 22.609 14 1 97.25 89 GLU A CA 1
ATOM 680 C C . GLU A 1 89 ? -3.416 21.531 14.695 1 97.25 89 GLU A C 1
ATOM 682 O O . GLU A 1 89 ? -3.727 20.344 14.602 1 97.25 89 GLU A O 1
ATOM 687 N N . LEU A 1 90 ? -2.363 21.938 15.406 1 97.62 90 LEU A N 1
ATOM 688 C CA . LEU A 1 90 ? -1.557 20.984 16.156 1 97.62 90 LEU A CA 1
ATOM 689 C C . LEU A 1 90 ? -2.359 20.375 17.297 1 97.62 90 LEU A C 1
ATOM 691 O O . LEU A 1 90 ? -2.24 19.172 17.578 1 97.62 90 LEU A O 1
ATOM 695 N N . TYR A 1 91 ? -3.102 21.234 17.922 1 97.5 91 TYR A N 1
ATOM 696 C CA . TYR A 1 91 ? -3.977 20.766 18.984 1 97.5 91 TYR A CA 1
ATOM 697 C C . TYR A 1 91 ? -4.973 19.734 18.453 1 97.5 91 TYR A C 1
ATOM 699 O O . TYR A 1 91 ? -5.148 18.672 19.047 1 97.5 91 TYR A O 1
ATOM 707 N N . GLN A 1 92 ? -5.605 20.047 17.344 1 97.31 92 GLN A N 1
ATOM 708 C CA . GLN A 1 92 ? -6.555 19.125 16.719 1 97.31 92 GLN A CA 1
ATOM 709 C C . GLN A 1 92 ? -5.898 17.781 16.406 1 97.31 92 GLN A C 1
ATOM 711 O O . GLN A 1 92 ? -6.469 16.734 16.672 1 97.31 92 GLN A O 1
ATOM 716 N N . LEU A 1 93 ? -4.746 17.828 15.828 1 97.44 93 LEU A N 1
ATOM 717 C CA . LEU A 1 93 ? -4.008 16.609 15.5 1 97.44 93 LEU A CA 1
ATOM 718 C C . LEU A 1 93 ? -3.693 15.805 16.75 1 97.44 93 LEU A C 1
ATOM 720 O O . LEU A 1 93 ? -3.83 14.578 16.766 1 97.44 93 LEU A O 1
ATOM 724 N N . CYS A 1 94 ? -3.264 16.469 17.781 1 97.56 94 CYS A N 1
ATOM 725 C CA . CYS A 1 94 ? -2.949 15.828 19.047 1 97.56 94 CYS A CA 1
ATOM 726 C C . CYS A 1 94 ? -4.172 15.117 19.625 1 97.56 94 CYS A C 1
ATOM 728 O O . CYS A 1 94 ? -4.082 13.953 20.016 1 97.56 94 CYS A O 1
ATOM 730 N N . VAL A 1 95 ? -5.281 15.812 19.594 1 97.56 95 VAL A N 1
ATOM 731 C CA . VAL A 1 95 ? -6.523 15.25 20.109 1 97.56 95 VAL A CA 1
ATOM 732 C C . VAL A 1 95 ? -6.949 14.062 19.266 1 97.56 95 VAL A C 1
ATOM 734 O O . VAL A 1 95 ? -7.348 13.023 19.797 1 97.56 95 VAL A O 1
ATOM 737 N N . ALA A 1 96 ? -6.875 14.172 17.969 1 97.38 96 ALA A N 1
ATOM 738 C CA . ALA A 1 96 ? -7.234 13.078 17.078 1 97.38 96 ALA A CA 1
ATOM 739 C C . ALA A 1 96 ? -6.367 11.852 17.328 1 97.38 96 ALA A C 1
ATOM 741 O O . ALA A 1 96 ? -6.871 10.727 17.359 1 97.38 96 ALA A O 1
ATOM 742 N N . LEU A 1 97 ? -5.07 12.031 17.516 1 97.12 97 LEU A N 1
ATOM 743 C CA . LEU A 1 97 ? -4.164 10.914 17.781 1 97.12 97 LEU A CA 1
ATOM 744 C C . LEU A 1 97 ? -4.523 10.227 19.094 1 97.12 97 LEU A C 1
ATOM 746 O O . LEU A 1 97 ? -4.453 9 19.203 1 97.12 97 LEU A O 1
ATOM 750 N N . ARG A 1 98 ? -4.949 10.992 20.031 1 96.38 98 ARG A N 1
ATOM 751 C CA . ARG A 1 98 ? -5.273 10.469 21.344 1 96.38 98 ARG A CA 1
ATOM 752 C C . ARG A 1 98 ? -6.594 9.703 21.328 1 96.38 98 ARG A C 1
ATOM 754 O O . ARG A 1 98 ? -6.723 8.656 21.969 1 96.38 98 ARG A O 1
ATOM 761 N N . THR A 1 99 ? -7.492 10.219 20.562 1 96.69 99 THR A N 1
ATOM 762 C CA . THR A 1 99 ? -8.844 9.68 20.672 1 96.69 99 THR A CA 1
ATOM 763 C C . THR A 1 99 ? -9.109 8.664 19.562 1 96.69 99 THR A C 1
ATOM 765 O O . THR A 1 99 ? -9.906 7.742 19.734 1 96.69 99 THR A O 1
ATOM 768 N N . GLN A 1 100 ? -8.398 8.797 18.438 1 96.88 100 GLN A N 1
ATOM 769 C CA . GLN A 1 100 ? -8.719 7.949 17.297 1 96.88 100 GLN A CA 1
ATOM 770 C C . GLN A 1 100 ? -7.465 7.25 16.766 1 96.88 100 GLN A C 1
ATOM 772 O O . GLN A 1 100 ? -7.441 6.789 15.617 1 96.88 100 GLN A O 1
ATOM 777 N N . GLY A 1 101 ? -6.457 7.223 17.562 1 96.44 101 GLY A N 1
ATOM 778 C CA . GLY A 1 101 ? -5.188 6.68 17.109 1 96.44 101 GLY A CA 1
ATOM 779 C C . GLY A 1 101 ? -5.285 5.25 16.625 1 96.44 101 GLY A C 1
ATOM 780 O O . GLY A 1 101 ? -4.523 4.828 15.742 1 96.44 101 GLY A O 1
ATOM 781 N N . GLY A 1 102 ? -6.227 4.551 17.141 1 96.81 102 GLY A N 1
ATOM 782 C CA . GLY A 1 102 ? -6.379 3.145 16.797 1 96.81 102 GLY A CA 1
ATOM 783 C C . GLY A 1 102 ? -7.266 2.916 15.586 1 96.81 102 GLY A C 1
ATOM 784 O O . GLY A 1 102 ? -7.34 1.803 15.062 1 96.81 102 GLY A O 1
ATOM 785 N N . GLU A 1 103 ? -7.914 3.906 15.125 1 96.88 103 GLU A N 1
ATOM 786 C CA . GLU A 1 103 ? -8.812 3.805 13.977 1 96.88 103 GLU A CA 1
ATOM 787 C C . GLU A 1 103 ? -8.047 3.963 12.672 1 96.88 103 GLU A C 1
ATOM 789 O O . GLU A 1 103 ? -6.992 4.602 12.633 1 96.88 103 GLU A O 1
ATOM 794 N N . PRO A 1 104 ? -8.594 3.283 11.633 1 96.75 104 PRO A N 1
ATOM 795 C CA . PRO A 1 104 ? -8 3.557 10.32 1 96.75 104 PRO A CA 1
ATOM 796 C C . PRO A 1 104 ? -8.086 5.031 9.938 1 96.75 104 PRO A C 1
ATOM 798 O O . PRO A 1 104 ? -9.047 5.715 10.289 1 96.75 104 PRO A O 1
ATOM 801 N N . LEU A 1 105 ? -7.117 5.504 9.227 1 97.06 105 LEU A N 1
ATOM 802 C CA . LEU A 1 105 ? -6.98 6.922 8.906 1 97.06 105 LEU A CA 1
ATOM 803 C C . LEU A 1 105 ? -8.188 7.418 8.117 1 97.06 105 LEU A C 1
ATOM 805 O O . LEU A 1 105 ? -8.602 8.57 8.266 1 97.06 105 LEU A O 1
ATOM 809 N N . TYR A 1 106 ? -8.742 6.566 7.293 1 95.62 106 TYR A N 1
ATOM 810 C CA . TYR A 1 106 ? -9.852 7.012 6.453 1 95.62 106 TYR A CA 1
ATOM 811 C C . TYR A 1 106 ? -11.055 7.395 7.297 1 95.62 106 TYR A C 1
ATOM 813 O O . TYR A 1 106 ? -11.953 8.109 6.828 1 95.62 106 TYR A O 1
ATOM 821 N N . LYS A 1 107 ? -11.156 6.949 8.492 1 94.62 107 LYS A N 1
ATOM 822 C CA . LYS A 1 107 ? -12.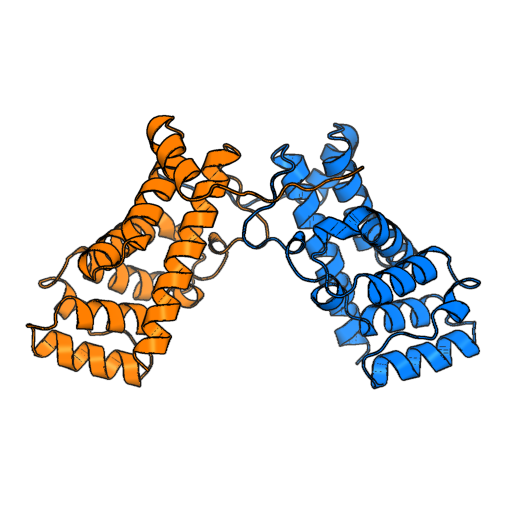273 7.285 9.367 1 94.62 107 LYS A CA 1
ATOM 823 C C . LYS A 1 107 ? -12.055 8.633 10.047 1 94.62 107 LYS A C 1
ATOM 825 O O . LYS A 1 107 ? -13.008 9.25 10.531 1 94.62 107 LYS A O 1
ATOM 830 N N . ALA A 1 108 ? -10.812 9.062 10.094 1 93.12 108 ALA A N 1
ATOM 831 C CA . ALA A 1 108 ? -10.461 10.289 10.812 1 93.12 108 ALA A CA 1
ATOM 832 C C . ALA A 1 108 ? -9.938 11.352 9.852 1 93.12 108 ALA A C 1
ATOM 834 O O . ALA A 1 108 ? -9.273 12.305 10.273 1 93.12 108 ALA A O 1
ATOM 835 N N . MET A 1 109 ? -10.078 11.188 8.602 1 92.56 109 MET A N 1
ATOM 836 C CA . MET A 1 109 ? -9.453 12.016 7.57 1 92.56 109 MET A CA 1
ATOM 837 C C . MET A 1 109 ? -9.805 13.484 7.762 1 92.56 109 MET A C 1
ATOM 839 O O . MET A 1 109 ? -8.938 14.352 7.664 1 92.56 109 MET A O 1
ATOM 843 N N . GLY A 1 110 ? -11 13.719 8.109 1 86.38 110 GLY A N 1
ATOM 844 C CA . GLY A 1 110 ? -11.453 15.094 8.266 1 86.38 110 GLY A CA 1
ATOM 845 C C . GLY A 1 110 ? -10.766 15.828 9.406 1 86.38 110 GLY A C 1
ATOM 846 O O . GLY A 1 110 ? -10.516 17.031 9.312 1 86.38 110 GLY A O 1
ATOM 847 N N . GLU A 1 111 ? -10.367 15.117 10.375 1 92.31 111 GLU A N 1
ATOM 848 C CA . GLU A 1 111 ? -9.789 15.711 11.57 1 92.31 111 GLU A CA 1
ATOM 849 C C . GLU A 1 111 ? -8.266 15.742 11.492 1 92.31 111 GLU A C 1
ATOM 851 O O . GLU A 1 111 ? -7.613 16.469 12.242 1 92.31 111 GLU A O 1
ATOM 856 N N . VAL A 1 112 ? -7.789 15.031 10.562 1 96.69 112 VAL A N 1
ATOM 857 C CA . VAL A 1 112 ? -6.355 14.781 10.648 1 96.69 112 VAL A CA 1
ATOM 858 C C . VAL A 1 112 ? -5.648 15.383 9.438 1 96.69 112 VAL A C 1
ATOM 860 O O . VAL A 1 112 ? -4.602 16.016 9.578 1 96.69 112 VAL A O 1
ATOM 863 N N . VAL A 1 113 ? -6.207 15.273 8.258 1 97.31 113 VAL A N 1
ATOM 864 C CA . VAL A 1 113 ? -5.465 15.539 7.031 1 97.31 113 VAL A CA 1
ATOM 865 C C . VAL A 1 113 ? -5.207 17.031 6.898 1 97.31 113 VAL A C 1
ATOM 867 O O . VAL A 1 113 ? -4.07 17.469 6.688 1 97.31 113 VAL A O 1
ATOM 870 N N . VAL A 1 114 ? -6.242 17.828 7.121 1 96.88 114 VAL A N 1
ATOM 871 C CA . VAL A 1 114 ? -6.098 19.266 6.945 1 96.88 114 VAL A CA 1
ATOM 872 C C . VAL A 1 114 ? -5.215 19.844 8.055 1 96.88 114 VAL A C 1
ATOM 874 O O . VAL A 1 114 ? -4.242 20.547 7.781 1 96.88 114 VAL A O 1
ATOM 877 N N . PRO A 1 115 ? -5.445 19.484 9.297 1 98.06 115 PRO A N 1
ATOM 878 C CA . PRO A 1 115 ? -4.562 19.969 10.359 1 98.06 115 PRO A CA 1
ATOM 879 C C . PRO A 1 115 ? -3.107 19.547 10.156 1 98.06 115 PRO A C 1
ATOM 881 O O . PRO A 1 115 ? -2.193 20.344 10.398 1 98.06 115 PRO A O 1
ATOM 884 N N . LEU A 1 116 ? -2.887 18.328 9.711 1 98.56 116 LEU A N 1
ATOM 885 C CA . LEU A 1 116 ? -1.529 17.859 9.438 1 98.56 116 LEU A CA 1
ATOM 886 C C . LEU A 1 116 ? -0.875 18.703 8.344 1 98.56 116 LEU A C 1
ATOM 888 O O . LEU A 1 116 ? 0.28 19.109 8.477 1 98.56 116 LEU A O 1
ATOM 892 N N . ALA A 1 117 ? -1.625 18.938 7.301 1 98.19 117 ALA A N 1
ATOM 893 C CA . ALA A 1 117 ? -1.102 19.719 6.184 1 98.19 117 ALA A CA 1
ATOM 894 C C . ALA A 1 117 ? -0.748 21.125 6.625 1 98.19 117 ALA A C 1
ATOM 896 O O . ALA A 1 117 ? 0.358 21.609 6.363 1 98.19 117 ALA A O 1
ATOM 897 N N . VAL A 1 118 ? -1.627 21.719 7.332 1 98.25 118 VAL A N 1
ATOM 898 C CA . VAL A 1 118 ? -1.455 23.109 7.746 1 98.25 118 VAL A CA 1
ATOM 899 C C . VAL A 1 118 ? -0.289 23.203 8.727 1 98.25 118 VAL A C 1
ATOM 901 O O . VAL A 1 118 ? 0.565 24.094 8.594 1 98.25 118 VAL A O 1
ATOM 904 N N . ALA A 1 119 ? -0.234 22.297 9.648 1 98.19 119 ALA A N 1
ATOM 905 C CA . ALA A 1 119 ? 0.875 22.297 10.602 1 98.19 119 ALA A CA 1
ATOM 906 C C . ALA A 1 119 ? 2.207 22.078 9.891 1 98.19 119 ALA A C 1
ATOM 908 O O . ALA A 1 119 ? 3.213 22.703 10.242 1 98.19 119 ALA A O 1
ATOM 909 N N . SER A 1 120 ? 2.193 21.219 8.93 1 98.44 120 SER A N 1
ATOM 910 C CA . SER A 1 120 ? 3.422 20.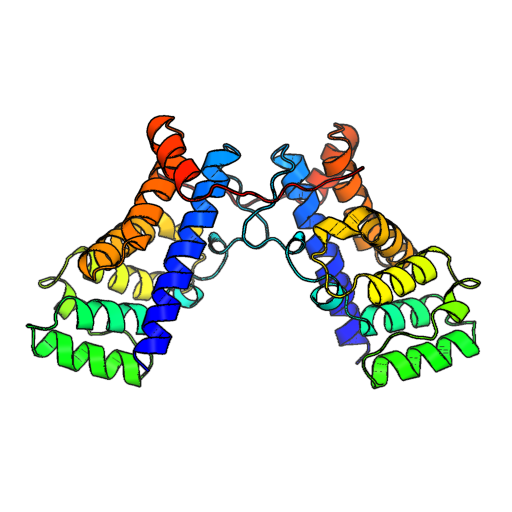953 8.188 1 98.44 120 SER A CA 1
ATOM 911 C C . SER A 1 120 ? 3.873 22.156 7.387 1 98.44 120 SER A C 1
ATOM 913 O O . SER A 1 120 ? 5.07 22.438 7.293 1 98.44 120 SER A O 1
ATOM 915 N N . ILE A 1 121 ? 2.928 22.891 6.801 1 98.06 121 ILE A N 1
ATOM 916 C CA . ILE A 1 121 ? 3.248 24.109 6.082 1 98.06 121 ILE A CA 1
ATOM 917 C C . ILE A 1 121 ? 3.891 25.125 7.035 1 98.06 121 ILE A C 1
ATOM 919 O O . ILE A 1 121 ? 4.934 25.703 6.727 1 98.06 121 ILE A O 1
ATOM 923 N N . ALA A 1 122 ? 3.297 25.266 8.156 1 97.75 122 ALA A N 1
ATOM 924 C CA . ALA A 1 122 ? 3.814 26.188 9.172 1 97.75 122 ALA A CA 1
ATOM 925 C C . ALA A 1 122 ? 5.227 25.781 9.602 1 97.75 122 ALA A C 1
ATOM 927 O O . ALA A 1 122 ? 6.039 26.641 9.945 1 97.75 122 ALA A O 1
ATOM 928 N N . ALA A 1 123 ? 5.473 24.516 9.586 1 97.5 123 ALA A N 1
ATOM 929 C CA . ALA A 1 123 ? 6.781 24.016 9.984 1 97.5 123 ALA A CA 1
ATOM 930 C C . ALA A 1 123 ? 7.785 24.109 8.844 1 97.5 123 ALA A C 1
ATOM 932 O O . ALA A 1 123 ? 8.945 23.719 8.992 1 97.5 123 ALA A O 1
ATOM 933 N N . GLY A 1 124 ? 7.312 24.531 7.688 1 96.75 124 GLY A N 1
ATOM 934 C CA . GLY A 1 124 ? 8.227 24.797 6.586 1 96.75 124 GLY A CA 1
ATOM 935 C C . GLY A 1 124 ? 8.266 23.672 5.566 1 96.75 124 GLY A C 1
ATOM 936 O O . GLY A 1 124 ? 9.195 23.578 4.762 1 96.75 124 GLY A O 1
ATOM 937 N N . TYR A 1 125 ? 7.383 22.812 5.602 1 97.25 125 TYR A N 1
ATOM 938 C CA . TYR A 1 125 ? 7.371 21.703 4.641 1 97.25 125 TYR A CA 1
ATOM 939 C C . TYR A 1 125 ? 6.441 22.016 3.475 1 97.25 125 TYR A C 1
ATOM 941 O O . TYR A 1 125 ? 5.223 22.078 3.648 1 97.25 125 TYR A O 1
ATOM 949 N N . ASP A 1 126 ? 6.953 22.016 2.262 1 94.62 126 ASP A N 1
ATOM 950 C CA . ASP A 1 126 ? 6.168 22.266 1.057 1 94.62 126 ASP A CA 1
ATOM 951 C C . ASP A 1 126 ? 5.195 21.125 0.786 1 94.62 126 ASP A C 1
ATOM 953 O O . ASP A 1 126 ? 4.145 21.328 0.173 1 94.62 126 ASP A O 1
ATOM 957 N N . GLU A 1 127 ? 5.594 19.953 1.295 1 95.56 127 GLU A N 1
ATOM 958 C CA . GLU A 1 127 ? 4.758 18.781 1.099 1 95.56 127 GLU A CA 1
ATOM 959 C C . GLU A 1 127 ? 3.371 18.969 1.705 1 95.56 127 GLU A C 1
ATOM 961 O O . GLU A 1 127 ? 2.404 18.344 1.276 1 95.56 127 GLU A O 1
ATOM 966 N N . GLY A 1 128 ? 3.279 19.906 2.689 1 96.94 128 GLY A N 1
ATOM 967 C CA . GLY A 1 128 ? 1.973 20.219 3.242 1 96.94 128 GLY A CA 1
ATOM 968 C C . GLY A 1 128 ? 1.019 20.812 2.221 1 96.94 128 GLY A C 1
ATOM 969 O O . GLY A 1 128 ? -0.169 20.469 2.209 1 96.94 128 GLY A O 1
ATOM 970 N N . ASN A 1 129 ? 1.565 21.672 1.356 1 94.81 129 ASN A N 1
ATOM 971 C CA . ASN A 1 129 ? 0.754 22.25 0.298 1 94.81 129 ASN A CA 1
ATOM 972 C C . ASN A 1 129 ? 0.276 21.203 -0.698 1 94.81 129 ASN A C 1
ATOM 974 O O . ASN A 1 129 ? -0.875 21.234 -1.138 1 94.81 129 ASN A O 1
ATOM 978 N N . ILE A 1 130 ? 1.15 20.297 -1.005 1 94.44 130 ILE A N 1
ATOM 979 C CA . ILE A 1 130 ? 0.819 19.219 -1.939 1 94.44 130 ILE A CA 1
ATOM 980 C C . ILE A 1 130 ? -0.271 18.344 -1.343 1 94.44 130 ILE A C 1
ATOM 982 O O . ILE A 1 130 ? -1.207 17.938 -2.041 1 94.44 130 ILE A O 1
ATOM 986 N N . LEU A 1 131 ? -0.15 18.047 -0.102 1 96.62 131 LEU A N 1
ATOM 987 C CA . LEU A 1 131 ? -1.145 17.234 0.581 1 96.62 131 LEU A CA 1
ATOM 988 C C . LEU A 1 131 ? -2.508 17.906 0.575 1 96.62 131 LEU A C 1
ATOM 990 O O . LEU A 1 131 ? -3.516 17.297 0.23 1 96.62 131 LEU A O 1
ATOM 994 N N . LEU A 1 132 ? -2.504 19.188 0.88 1 94.38 132 LEU A N 1
ATOM 995 C CA . LEU A 1 132 ? -3.758 19.938 0.907 1 94.38 132 LEU A CA 1
ATOM 996 C C . LEU A 1 132 ? -4.402 19.969 -0.476 1 94.38 132 LEU A C 1
ATOM 998 O O . LEU A 1 132 ? -5.602 19.719 -0.612 1 94.38 132 LEU A O 1
ATOM 1002 N N . ALA A 1 133 ? -3.613 20.25 -1.414 1 93.12 133 ALA A N 1
ATOM 1003 C CA . ALA A 1 133 ? -4.125 20.312 -2.781 1 93.12 133 ALA A CA 1
ATOM 1004 C C . ALA A 1 133 ? -4.668 18.953 -3.221 1 93.12 133 ALA A C 1
ATOM 1006 O O . ALA A 1 133 ? -5.73 18.875 -3.842 1 93.12 133 ALA A O 1
ATOM 1007 N N . SER A 1 134 ? -3.943 17.891 -2.951 1 95 134 SER A N 1
ATOM 1008 C CA . SER A 1 134 ? -4.367 16.531 -3.322 1 95 134 SER A CA 1
ATOM 1009 C C . SER A 1 134 ? -5.652 16.141 -2.604 1 95 134 SER A C 1
ATOM 1011 O O . SER A 1 134 ? -6.535 15.523 -3.197 1 95 134 SER A O 1
ATOM 1013 N N . PHE A 1 135 ? -5.715 16.578 -1.353 1 94.88 135 PHE A N 1
ATOM 1014 C CA . PHE A 1 135 ? -6.91 16.281 -0.568 1 94.88 135 PHE A CA 1
ATOM 1015 C C . PHE A 1 135 ? -8.125 16.984 -1.149 1 94.88 135 PHE A C 1
ATOM 1017 O O . PHE A 1 135 ? -9.188 16.375 -1.323 1 94.88 135 PHE A O 1
ATOM 1024 N N . ARG A 1 136 ? -7.949 18.156 -1.48 1 92.88 136 ARG A N 1
ATOM 1025 C CA . ARG A 1 136 ? -9.039 18.938 -2.061 1 92.88 136 ARG A CA 1
ATOM 1026 C C . ARG A 1 136 ? -9.453 18.359 -3.412 1 92.88 136 ARG A C 1
ATOM 1028 O O . ARG A 1 136 ? -10.648 18.297 -3.723 1 92.88 136 ARG A O 1
ATOM 1035 N N . ALA A 1 137 ? -8.508 17.984 -4.172 1 93.12 137 ALA A N 1
ATOM 1036 C CA . ALA A 1 137 ? -8.805 17.406 -5.48 1 93.12 137 ALA A CA 1
ATOM 1037 C C . ALA A 1 137 ? -9.633 16.141 -5.34 1 93.12 137 ALA A C 1
ATOM 1039 O O . ALA A 1 137 ? -10.547 15.898 -6.129 1 93.12 137 ALA A O 1
ATOM 1040 N N . ALA A 1 138 ? -9.25 15.336 -4.379 1 93.06 138 ALA A N 1
ATOM 1041 C CA . ALA A 1 138 ? -9.977 14.086 -4.16 1 93.06 138 ALA A CA 1
ATOM 1042 C C . ALA A 1 138 ? -11.383 14.352 -3.633 1 93.06 138 ALA A C 1
ATOM 1044 O O . ALA A 1 138 ? -12.328 13.641 -3.982 1 93.06 138 ALA A O 1
ATOM 1045 N N . ALA A 1 139 ? -11.492 15.344 -2.787 1 90.5 139 ALA A N 1
ATOM 1046 C CA . ALA A 1 139 ? -12.766 15.641 -2.135 1 90.5 139 ALA A CA 1
ATOM 1047 C C . ALA A 1 139 ? -13.727 16.328 -3.1 1 90.5 139 ALA A C 1
ATOM 1049 O O . ALA A 1 139 ? -14.93 16.062 -3.084 1 90.5 139 ALA A O 1
ATOM 1050 N N . SER A 1 140 ? -13.266 17.266 -3.766 1 79.94 140 SER A N 1
ATOM 1051 C CA . SER A 1 140 ? -14.164 18.094 -4.562 1 79.94 140 SER A CA 1
ATOM 1052 C C . SER A 1 140 ? -14.172 17.656 -6.023 1 79.94 140 SER A C 1
ATOM 1054 O O . SER A 1 140 ? -15.031 18.078 -6.797 1 79.94 140 SER A O 1
ATOM 1056 N N . ARG A 1 141 ? -13.461 16.781 -6.359 1 65.44 141 ARG A N 1
ATOM 1057 C CA . ARG A 1 141 ? -13.352 16.312 -7.734 1 65.44 141 ARG A CA 1
ATOM 1058 C C . ARG A 1 141 ? -13.258 17.484 -8.711 1 65.44 141 ARG A C 1
ATOM 1060 O O . ARG A 1 141 ? -13.82 17.438 -9.805 1 65.44 141 ARG A O 1
ATOM 1067 N N . GLY A 1 142 ? -12.781 18.578 -8.086 1 63.44 142 GLY A N 1
ATOM 1068 C CA . GLY A 1 142 ? -12.742 19.766 -8.938 1 63.44 142 GLY A CA 1
ATOM 1069 C C . GLY A 1 142 ? -11.531 19.797 -9.844 1 63.44 142 GLY A C 1
ATOM 1070 O O . GLY A 1 142 ? -10.469 19.281 -9.492 1 63.44 142 GLY A O 1
ATOM 1071 N N . ASP A 1 143 ? -11.641 20.266 -11.008 1 66.94 143 ASP A N 1
ATOM 1072 C CA . ASP A 1 143 ? -10.695 20.266 -12.117 1 66.94 143 ASP A CA 1
ATOM 1073 C C . ASP A 1 143 ? -9.445 21.078 -11.781 1 66.94 143 ASP A C 1
ATOM 1075 O O . ASP A 1 143 ? -8.328 20.672 -12.109 1 66.94 143 ASP A O 1
ATOM 1079 N N . ARG A 1 144 ? -9.656 22.188 -11.062 1 69.5 144 ARG A N 1
ATOM 1080 C CA . ARG A 1 144 ? -8.516 23.062 -10.812 1 69.5 144 ARG A CA 1
ATOM 1081 C C . ARG A 1 144 ? -7.488 22.375 -9.914 1 69.5 144 ARG A C 1
ATOM 1083 O O . ARG A 1 144 ? -6.289 22.438 -10.172 1 69.5 144 ARG A O 1
ATOM 1090 N N . ASP A 1 145 ? -7.898 21.812 -8.93 1 78.56 145 ASP A N 1
ATOM 1091 C CA . ASP A 1 145 ? -6.969 21.156 -8.016 1 78.56 145 ASP A CA 1
ATOM 1092 C C . ASP A 1 145 ? -6.316 19.953 -8.672 1 78.56 145 ASP A C 1
ATOM 1094 O O . ASP A 1 145 ? -5.141 19.656 -8.43 1 78.56 145 ASP A O 1
ATOM 1098 N N . LEU A 1 146 ? -7.02 19.422 -9.578 1 82.12 146 LEU A N 1
ATOM 1099 C CA . LEU A 1 146 ? -6.469 18.25 -10.242 1 82.12 146 LEU A CA 1
ATOM 1100 C C . LEU A 1 146 ? -5.27 18.641 -11.109 1 82.12 146 LEU A C 1
ATOM 1102 O O . LEU A 1 146 ? -4.266 17.922 -11.133 1 82.12 146 LEU A O 1
ATOM 1106 N N . GLU A 1 147 ? -5.32 19.766 -11.711 1 83 147 GLU A N 1
ATOM 1107 C CA . GLU A 1 147 ? -4.207 20.219 -12.547 1 83 147 GLU A CA 1
ATOM 1108 C C . GLU A 1 147 ? -2.949 20.438 -11.711 1 83 147 GLU A C 1
ATOM 1110 O O . GLU A 1 147 ? -1.854 20.047 -12.102 1 83 147 GLU A O 1
ATOM 1115 N N . THR A 1 148 ? -3.17 21.078 -10.609 1 80.38 148 THR A N 1
ATOM 1116 C CA . THR A 1 148 ? -2.053 21.328 -9.703 1 80.38 148 THR A CA 1
ATOM 1117 C C . THR A 1 148 ? -1.427 20 -9.25 1 80.38 148 THR A C 1
ATOM 1119 O O . THR A 1 148 ? -0.204 19.859 -9.273 1 80.38 148 THR A O 1
ATOM 1122 N N . VAL A 1 149 ? -2.299 19.125 -8.859 1 84.44 149 VAL A N 1
ATOM 1123 C CA . VAL A 1 149 ? -1.85 17.844 -8.352 1 84.44 149 VAL A CA 1
ATOM 1124 C C . VAL A 1 149 ? -1.097 17.078 -9.445 1 84.44 149 VAL A C 1
ATOM 1126 O O . VAL A 1 149 ? -0.059 16.469 -9.18 1 84.44 149 VAL A O 1
ATOM 1129 N N . MET A 1 150 ? -1.535 17.203 -10.617 1 83.88 150 MET A N 1
ATOM 1130 C CA . MET A 1 150 ? -0.922 16.469 -11.727 1 83.88 150 MET A CA 1
ATOM 1131 C C . MET A 1 150 ? 0.454 17.047 -12.055 1 83.88 150 MET A C 1
ATOM 1133 O O . MET A 1 150 ? 1.312 16.328 -12.586 1 83.88 150 MET A O 1
ATOM 1137 N N . ARG A 1 151 ? 0.621 18.281 -11.703 1 84 151 ARG A N 1
ATOM 1138 C CA . ARG A 1 151 ? 1.929 18.891 -11.922 1 84 151 ARG A CA 1
ATOM 1139 C C . ARG A 1 151 ? 2.961 18.328 -10.945 1 84 151 ARG A C 1
ATOM 1141 O O . ARG A 1 151 ? 4.133 18.172 -11.297 1 84 151 ARG A O 1
ATOM 1148 N N . TYR A 1 152 ? 2.496 17.953 -9.805 1 85.88 152 TYR A N 1
ATOM 1149 C CA . TYR A 1 152 ? 3.404 17.453 -8.781 1 85.88 152 TYR A CA 1
ATOM 1150 C C . TYR A 1 152 ? 3.713 15.984 -9 1 85.88 152 TYR A C 1
ATOM 1152 O O . TYR A 1 152 ? 4.82 15.523 -8.711 1 85.88 152 TYR A O 1
ATOM 1160 N N . PHE A 1 153 ? 2.668 15.281 -9.492 1 87.44 153 PHE A N 1
ATOM 1161 C CA . PHE A 1 153 ? 2.834 13.852 -9.727 1 87.44 153 PHE A CA 1
ATOM 1162 C C . PHE A 1 153 ? 2.865 13.547 -11.219 1 87.44 153 PHE A C 1
ATOM 1164 O O . PHE A 1 153 ? 1.848 13.172 -11.805 1 87.44 153 PHE A O 1
ATOM 1171 N N . ARG A 1 154 ? 3.869 13.781 -11.867 1 75.75 154 ARG A N 1
ATOM 1172 C CA . ARG A 1 154 ? 3.938 13.742 -13.32 1 75.75 154 ARG A CA 1
ATOM 1173 C C . ARG A 1 154 ? 3.984 12.305 -13.836 1 75.75 154 ARG A C 1
ATOM 1175 O O . ARG A 1 154 ? 3.623 12.039 -14.977 1 75.75 154 ARG A O 1
ATOM 1182 N N . ARG A 1 155 ? 4.32 11.414 -12.977 1 84.75 155 ARG A N 1
ATOM 1183 C CA . ARG A 1 155 ? 4.445 10.062 -13.508 1 84.75 155 ARG A CA 1
ATOM 1184 C C . ARG A 1 155 ? 3.684 9.062 -12.656 1 84.75 155 ARG A C 1
ATOM 1186 O O . ARG A 1 155 ? 3.822 9.055 -11.43 1 84.75 155 ARG A O 1
ATOM 1193 N N . TRP A 1 156 ? 2.797 8.5 -13.383 1 88.75 156 TRP A N 1
ATOM 1194 C CA . TRP A 1 156 ? 2.041 7.414 -12.773 1 88.75 156 TRP A CA 1
ATOM 1195 C C . TRP A 1 156 ? 2.33 6.086 -13.469 1 88.75 156 TRP A C 1
ATOM 1197 O O . TRP A 1 156 ? 2.537 6.047 -14.68 1 88.75 156 TRP A O 1
ATOM 1207 N N . THR A 1 157 ? 2.424 5.121 -12.688 1 91.75 157 THR A N 1
ATOM 1208 C CA . THR A 1 157 ? 2.686 3.787 -13.211 1 91.75 157 THR A CA 1
ATOM 1209 C C . THR A 1 157 ? 1.396 3.143 -13.711 1 91.75 157 THR A C 1
ATOM 1211 O O . THR A 1 157 ? 0.374 3.168 -13.023 1 91.75 157 THR A O 1
ATOM 1214 N N . VAL A 1 158 ? 1.505 2.637 -14.922 1 91.75 158 VAL A N 1
ATOM 1215 C CA . VAL A 1 158 ? 0.341 2.006 -15.539 1 91.75 158 VAL A CA 1
ATOM 1216 C C . VAL A 1 158 ? 0.602 0.514 -15.734 1 91.75 158 VAL A C 1
ATOM 1218 O O . VAL A 1 158 ? 1.697 0.116 -16.125 1 91.75 158 VAL A O 1
ATOM 1221 N N . ALA A 1 159 ? -0.369 -0.248 -15.289 1 90.19 159 ALA A N 1
ATOM 1222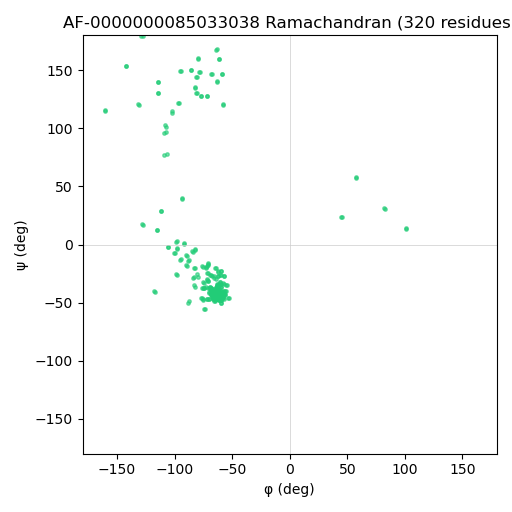 C CA . ALA A 1 159 ? -0.29 -1.688 -15.523 1 90.19 159 ALA A CA 1
ATOM 1223 C C . ALA A 1 159 ? -0.524 -2.02 -17 1 90.19 159 ALA A C 1
ATOM 1225 O O . ALA A 1 159 ? -1.476 -1.525 -17.609 1 90.19 159 ALA A O 1
ATOM 1226 N N . SER A 1 160 ? 0.441 -2.785 -17.516 1 85.5 160 SER A N 1
ATOM 1227 C CA . SER A 1 160 ? 0.258 -3.32 -18.859 1 85.5 160 SER A CA 1
ATOM 1228 C C . SER A 1 160 ? -0.156 -4.789 -18.828 1 85.5 160 SER A C 1
ATOM 1230 O O . SER A 1 160 ? 0.602 -5.641 -18.359 1 85.5 160 SER A O 1
ATOM 1232 N N . PHE A 1 161 ? -1.335 -5.066 -19.25 1 81 161 PHE A N 1
ATOM 1233 C CA . PHE A 1 161 ? -1.861 -6.426 -19.203 1 81 161 PHE A CA 1
ATOM 1234 C C . PHE A 1 161 ? -1.576 -7.164 -20.5 1 81 161 PHE A C 1
ATOM 1236 O O . PHE A 1 161 ? -2.027 -8.297 -20.688 1 81 161 PHE A O 1
ATOM 1243 N N . LYS A 1 162 ? -0.868 -6.559 -21.531 1 70.62 162 LYS A N 1
ATOM 1244 C CA . LYS A 1 162 ? -0.514 -7.195 -22.797 1 70.62 162 LYS A CA 1
ATOM 1245 C C . LYS A 1 162 ? 0.722 -8.078 -22.641 1 70.62 162 LYS A C 1
ATOM 1247 O O . LYS A 1 162 ? 1.573 -7.816 -21.781 1 70.62 162 LYS A O 1
ATOM 1252 N N . MET B 1 1 ? 7.543 -24.25 9.992 1 67.56 1 MET B N 1
ATOM 1253 C CA . MET B 1 1 ? 7.98 -23.594 8.758 1 67.56 1 MET B CA 1
ATOM 1254 C C . MET B 1 1 ? 6.902 -23.672 7.684 1 67.56 1 MET B C 1
ATOM 1256 O O . MET B 1 1 ? 6.48 -22.656 7.141 1 67.56 1 MET B O 1
ATOM 1260 N N . LEU B 1 2 ? 6.18 -24.828 7.637 1 80.31 2 LEU B N 1
ATOM 1261 C CA . LEU B 1 2 ? 5.219 -25.094 6.57 1 80.31 2 LEU B CA 1
ATOM 1262 C C . LEU B 1 2 ? 3.949 -24.266 6.766 1 80.31 2 LEU B C 1
ATOM 1264 O O . LEU B 1 2 ? 3.482 -23.609 5.836 1 80.31 2 LEU B O 1
ATOM 1268 N N . PRO B 1 3 ? 3.611 -24.156 8.023 1 84.06 3 PRO B N 1
ATOM 1269 C CA . PRO B 1 3 ? 2.391 -23.359 8.203 1 84.06 3 PRO B CA 1
ATOM 1270 C C . PRO B 1 3 ? 2.605 -21.875 7.926 1 84.06 3 PRO B C 1
ATOM 1272 O O . PRO B 1 3 ? 1.707 -21.203 7.41 1 84.06 3 PRO B O 1
ATOM 1275 N N . LEU B 1 4 ? 3.805 -21.469 8.219 1 90.62 4 LEU B N 1
ATOM 1276 C CA . LEU B 1 4 ? 4.113 -20.062 7.965 1 90.62 4 LEU B CA 1
ATOM 1277 C C . LEU B 1 4 ? 4.172 -19.781 6.469 1 90.62 4 LEU B C 1
ATOM 1279 O O . LEU B 1 4 ? 3.67 -18.75 6.004 1 90.62 4 LEU B O 1
ATOM 1283 N N . LEU B 1 5 ? 4.676 -20.656 5.719 1 93.62 5 LEU B N 1
ATOM 1284 C CA . LEU B 1 5 ? 4.773 -20.484 4.273 1 93.62 5 LEU B CA 1
ATOM 1285 C C . LEU B 1 5 ? 3.396 -20.578 3.621 1 93.62 5 LEU B C 1
ATOM 1287 O O . LEU B 1 5 ? 3.094 -19.844 2.682 1 93.62 5 LEU B O 1
ATOM 1291 N N . GLU B 1 6 ? 2.605 -21.469 4.176 1 95 6 GLU B N 1
ATOM 1292 C CA . GLU B 1 6 ? 1.24 -21.609 3.674 1 95 6 GLU B CA 1
ATOM 1293 C C . GLU B 1 6 ? 0.465 -20.297 3.846 1 95 6 GLU B C 1
ATOM 1295 O O . GLU B 1 6 ? -0.179 -19.828 2.908 1 95 6 GLU B O 1
ATOM 1300 N N . SER B 1 7 ? 0.616 -19.828 5.023 1 96.12 7 SER B N 1
ATOM 1301 C CA . SER B 1 7 ? -0.056 -18.562 5.301 1 96.12 7 SER B CA 1
ATOM 1302 C C . SER B 1 7 ? 0.461 -17.453 4.395 1 96.12 7 SER B C 1
ATOM 1304 O O . SER B 1 7 ? -0.312 -16.609 3.934 1 96.12 7 SER B O 1
ATOM 1306 N N . ARG B 1 8 ? 1.644 -17.453 4.109 1 96.25 8 ARG B N 1
ATOM 1307 C CA . ARG B 1 8 ? 2.256 -16.438 3.26 1 96.25 8 ARG B CA 1
ATOM 1308 C C . ARG B 1 8 ? 1.743 -16.547 1.826 1 96.25 8 ARG B C 1
ATOM 1310 O O . ARG B 1 8 ? 1.429 -15.531 1.197 1 96.25 8 ARG B O 1
ATOM 1317 N N . VAL B 1 9 ? 1.669 -17.766 1.362 1 97.25 9 VAL B N 1
ATOM 1318 C CA . VAL B 1 9 ? 1.16 -17.984 0.014 1 97.25 9 VAL B CA 1
ATOM 1319 C C . VAL B 1 9 ? -0.261 -17.438 -0.1 1 97.25 9 VAL B C 1
ATOM 1321 O O . VAL B 1 9 ? -0.567 -16.672 -1.019 1 97.25 9 VAL B O 1
ATOM 1324 N N . ARG B 1 10 ? -1.037 -17.766 0.874 1 97 10 ARG B N 1
ATOM 1325 C CA . ARG B 1 10 ? -2.426 -17.312 0.853 1 97 10 ARG B CA 1
ATOM 1326 C C . ARG B 1 10 ? -2.508 -15.789 0.905 1 97 10 ARG B C 1
ATOM 1328 O O . ARG B 1 10 ? -3.299 -15.18 0.18 1 97 10 ARG B O 1
ATOM 1335 N N . ARG B 1 11 ? -1.685 -15.211 1.697 1 97 11 ARG B N 1
ATOM 1336 C CA . ARG B 1 11 ? -1.674 -13.758 1.849 1 97 11 ARG B CA 1
ATOM 1337 C C . ARG B 1 11 ? -1.261 -13.078 0.549 1 97 11 ARG B C 1
ATOM 1339 O O . ARG B 1 11 ? -1.856 -12.07 0.153 1 97 11 ARG B O 1
ATOM 1346 N N . VAL B 1 12 ? -0.284 -13.602 -0.112 1 97.94 12 VAL B N 1
ATOM 1347 C CA . VAL B 1 12 ? 0.205 -13.016 -1.357 1 97.94 12 VAL B CA 1
ATOM 1348 C C . VAL B 1 12 ? -0.861 -13.148 -2.443 1 97.94 12 VAL B C 1
ATOM 1350 O O . VAL B 1 12 ? -1.148 -12.18 -3.156 1 97.94 12 VAL B O 1
ATOM 1353 N N . LEU B 1 13 ? -1.46 -14.336 -2.514 1 97.94 13 LEU B N 1
ATOM 1354 C CA . LEU B 1 13 ? -2.492 -14.562 -3.52 1 97.94 13 LEU B CA 1
ATOM 1355 C C . LEU B 1 13 ? -3.68 -13.633 -3.303 1 97.94 13 LEU B C 1
ATOM 1357 O O . LEU B 1 13 ? -4.145 -12.984 -4.242 1 97.94 13 LEU B O 1
ATOM 1361 N N . ARG B 1 14 ? -4.09 -13.516 -2.092 1 95.75 14 ARG B N 1
ATOM 1362 C CA . ARG B 1 14 ? -5.215 -12.641 -1.773 1 95.75 14 ARG B CA 1
ATOM 1363 C C . ARG B 1 14 ? -4.859 -11.18 -2.014 1 95.75 14 ARG B C 1
ATOM 1365 O O . ARG B 1 14 ? -5.684 -10.406 -2.506 1 95.75 14 ARG B O 1
ATOM 1372 N N . GLY B 1 15 ? -3.629 -10.852 -1.596 1 96.69 15 GLY B N 1
ATOM 1373 C CA . GLY B 1 15 ? -3.17 -9.484 -1.796 1 96.69 15 GLY B CA 1
ATOM 1374 C C . GLY B 1 15 ? -3.135 -9.078 -3.256 1 96.69 15 GLY B C 1
ATOM 1375 O O . GLY B 1 15 ? -3.617 -8 -3.617 1 96.69 15 GLY B O 1
ATOM 1376 N N . LEU B 1 16 ? -2.635 -9.922 -4.055 1 97.75 16 LEU B N 1
ATOM 1377 C CA . LEU B 1 16 ? -2.564 -9.648 -5.484 1 97.75 16 LEU B CA 1
ATOM 1378 C C . LEU B 1 16 ? -3.955 -9.633 -6.109 1 97.75 16 LEU B C 1
ATOM 1380 O O . LEU B 1 16 ? -4.27 -8.758 -6.918 1 97.75 16 LEU B O 1
ATOM 1384 N N . ALA B 1 17 ? -4.742 -10.594 -5.703 1 96.56 17 ALA B N 1
ATOM 1385 C CA . ALA B 1 17 ? -6.113 -10.633 -6.207 1 96.56 17 ALA B CA 1
ATOM 1386 C C . ALA B 1 17 ? -6.848 -9.336 -5.895 1 96.56 17 ALA B C 1
ATOM 1388 O O . ALA B 1 17 ? -7.555 -8.797 -6.75 1 96.56 17 ALA B O 1
ATOM 1389 N N . ALA B 1 18 ? -6.668 -8.867 -4.734 1 96 18 ALA B N 1
ATOM 1390 C CA . ALA B 1 18 ? -7.324 -7.629 -4.316 1 96 18 ALA B CA 1
ATOM 1391 C C . ALA B 1 18 ? -6.855 -6.449 -5.16 1 96 18 ALA B C 1
ATOM 1393 O O . ALA B 1 18 ? -7.648 -5.562 -5.492 1 96 18 ALA B O 1
ATOM 1394 N N . GLU B 1 19 ? -5.586 -6.434 -5.469 1 96.56 19 GLU B N 1
ATOM 1395 C CA . GLU B 1 19 ? -5.051 -5.367 -6.309 1 96.56 19 GLU B CA 1
ATOM 1396 C C . GLU B 1 19 ? -5.715 -5.359 -7.684 1 96.56 19 GLU B C 1
ATOM 1398 O O . GLU B 1 19 ? -6.176 -4.312 -8.148 1 96.56 19 GLU B O 1
ATOM 1403 N N . PHE B 1 20 ? -5.797 -6.48 -8.258 1 95.5 20 PHE B N 1
ATOM 1404 C CA . PHE B 1 20 ? -6.391 -6.57 -9.586 1 95.5 20 PHE B CA 1
ATOM 1405 C C . PHE B 1 20 ? -7.895 -6.328 -9.523 1 95.5 20 PHE B C 1
ATOM 1407 O O . PHE B 1 20 ? -8.461 -5.703 -10.422 1 95.5 20 PHE B O 1
ATOM 1414 N N . ALA B 1 21 ? -8.5 -6.887 -8.523 1 95.06 21 ALA B N 1
ATOM 1415 C CA . ALA B 1 21 ? -9.93 -6.629 -8.344 1 95.06 21 ALA B CA 1
ATOM 1416 C C . ALA B 1 21 ? -10.211 -5.133 -8.25 1 95.06 21 ALA B C 1
ATOM 1418 O O . ALA B 1 21 ? -11.18 -4.633 -8.82 1 95.06 21 ALA B O 1
ATOM 1419 N N . TYR B 1 22 ? -9.414 -4.48 -7.531 1 95 22 TYR B N 1
ATOM 1420 C CA . TYR B 1 22 ? -9.555 -3.037 -7.383 1 95 22 TYR B CA 1
ATOM 1421 C C . TYR B 1 22 ? -9.453 -2.336 -8.734 1 95 22 TYR B C 1
ATOM 1423 O O . TYR B 1 22 ? -10.289 -1.494 -9.07 1 95 22 TYR B O 1
ATOM 1431 N N . LEU B 1 23 ? -8.438 -2.65 -9.477 1 95.06 23 LEU B N 1
ATOM 1432 C CA . LEU B 1 23 ? -8.258 -2.037 -10.789 1 95.06 23 LEU B CA 1
ATOM 1433 C C . LEU B 1 23 ? -9.469 -2.297 -11.68 1 95.06 23 LEU B C 1
ATOM 1435 O O . LEU B 1 23 ? -9.898 -1.413 -12.43 1 95.06 23 LEU B O 1
ATOM 1439 N N . ALA B 1 24 ? -9.938 -3.451 -11.562 1 93.25 24 ALA B N 1
ATOM 1440 C CA . ALA B 1 24 ? -11.109 -3.811 -12.352 1 93.25 24 ALA B CA 1
ATOM 1441 C C . ALA B 1 24 ? -12.336 -3.012 -11.914 1 93.25 24 ALA B C 1
ATOM 1443 O O . ALA B 1 24 ? -13.07 -2.484 -12.75 1 93.25 24 ALA B O 1
ATOM 1444 N N . LEU B 1 25 ? -12.531 -2.947 -10.695 1 91.62 25 LEU B N 1
ATOM 1445 C CA . LEU B 1 25 ? -13.695 -2.275 -10.125 1 91.62 25 LEU B CA 1
ATOM 1446 C C . LEU B 1 25 ? -13.703 -0.797 -10.492 1 91.62 25 LEU B C 1
ATOM 1448 O O . LEU B 1 25 ? -14.742 -0.263 -10.891 1 91.62 25 LEU B O 1
ATOM 1452 N N . VAL B 1 26 ? -12.531 -0.161 -10.305 1 92.38 26 VAL B N 1
ATOM 1453 C CA . VAL B 1 26 ? -12.438 1.277 -10.523 1 92.38 26 VAL B CA 1
ATOM 1454 C C . VAL B 1 26 ? -12.188 1.556 -12.008 1 92.38 26 VAL B C 1
ATOM 1456 O O . VAL B 1 26 ? -12.219 2.709 -12.438 1 92.38 26 VAL B O 1
ATOM 1459 N N . ASN B 1 27 ? -11.984 0.53 -12.789 1 91 27 ASN B N 1
ATOM 1460 C CA . ASN B 1 27 ? -11.797 0.598 -14.234 1 91 27 ASN B CA 1
ATOM 1461 C C . ASN B 1 27 ? -10.617 1.496 -14.602 1 91 27 ASN B C 1
ATOM 1463 O O . ASN B 1 27 ? -10.766 2.414 -15.406 1 91 27 ASN B O 1
ATOM 1467 N N . THR B 1 28 ? -9.461 1.131 -14.055 1 93.31 28 THR B N 1
ATOM 1468 C CA . THR B 1 28 ? -8.242 1.882 -14.328 1 93.31 28 THR B CA 1
ATOM 1469 C C . THR B 1 28 ? -7.051 0.943 -14.461 1 93.31 28 THR B C 1
ATOM 1471 O O . THR B 1 28 ? -7.09 -0.192 -13.977 1 93.31 28 THR B O 1
ATOM 1474 N N . SER B 1 29 ? -6.066 1.386 -15.203 1 93.69 29 SER B N 1
ATOM 1475 C CA . SER B 1 29 ? -4.805 0.657 -15.281 1 93.69 29 SER B CA 1
ATOM 1476 C C . SER B 1 29 ? -3.711 1.356 -14.484 1 93.69 29 SER B C 1
ATOM 1478 O O . SER B 1 29 ? -2.582 0.87 -14.406 1 93.69 29 SER B O 1
ATOM 1480 N N . ILE B 1 30 ? -4.129 2.539 -13.898 1 95.12 30 ILE B N 1
ATOM 1481 C CA . ILE B 1 30 ? -3.16 3.285 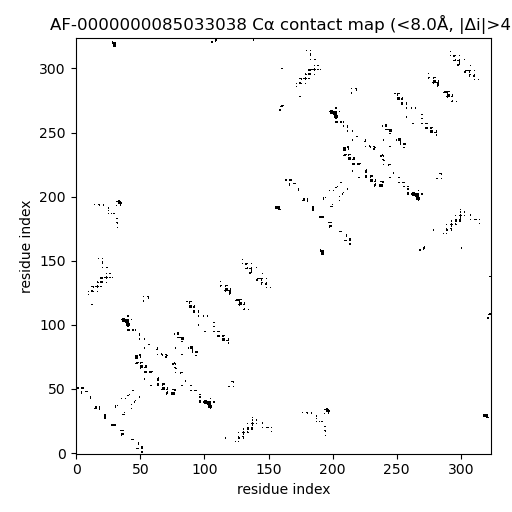-13.102 1 95.12 30 ILE B CA 1
ATOM 1482 C C . ILE B 1 30 ? -2.982 2.615 -11.742 1 95.12 30 ILE B C 1
ATOM 1484 O O . ILE B 1 30 ? -3.961 2.359 -11.039 1 95.12 30 ILE B O 1
ATOM 1488 N N . LEU B 1 31 ? -1.744 2.354 -11.398 1 97.31 31 LEU B N 1
ATOM 1489 C CA . LEU B 1 31 ? -1.462 1.634 -10.164 1 97.31 31 LEU B CA 1
ATOM 1490 C C . LEU B 1 31 ? -1.473 2.582 -8.969 1 97.31 31 LEU B C 1
ATOM 1492 O O . LEU B 1 31 ? -0.879 3.662 -9.023 1 97.31 31 LEU B O 1
ATOM 1496 N N . PRO B 1 32 ? -2.123 2.158 -7.871 1 97.12 32 PRO B N 1
ATOM 1497 C CA . PRO B 1 32 ? -2.066 2.959 -6.648 1 97.12 32 PRO B CA 1
ATOM 1498 C C . PRO B 1 32 ? -0.646 3.109 -6.105 1 97.12 32 PRO B C 1
ATOM 1500 O O . PRO B 1 32 ? 0.217 2.273 -6.387 1 97.12 32 PRO B O 1
ATOM 1503 N N . PRO B 1 33 ? -0.4 4.102 -5.293 1 95.31 33 PRO B N 1
ATOM 1504 C CA . PRO B 1 33 ? 0.951 4.414 -4.82 1 95.31 33 PRO B CA 1
ATOM 1505 C C . PRO B 1 33 ? 1.562 3.289 -3.992 1 95.31 33 PRO B C 1
ATOM 1507 O O . PRO B 1 33 ? 2.768 3.039 -4.078 1 95.31 33 PRO B O 1
ATOM 1510 N N . HIS B 1 34 ? 0.804 2.576 -3.205 1 95.44 34 HIS B N 1
ATOM 1511 C CA . HIS B 1 34 ? 1.35 1.572 -2.299 1 95.44 34 HIS B CA 1
ATOM 1512 C C . HIS B 1 34 ? 0.956 0.165 -2.734 1 95.44 34 HIS B C 1
ATOM 1514 O O . HIS B 1 34 ? 0.914 -0.754 -1.913 1 95.44 34 HIS B O 1
ATOM 1520 N N . SER B 1 35 ? 0.786 0.063 -4.008 1 97.06 35 SER B N 1
ATOM 1521 C CA . SER B 1 35 ? 0.374 -1.214 -4.582 1 97.06 35 SER B CA 1
ATOM 1522 C C . SER B 1 35 ? 1.479 -2.258 -4.457 1 97.06 35 SER B C 1
ATOM 1524 O O . SER B 1 35 ? 2.656 -1.948 -4.648 1 97.06 35 SER B O 1
ATOM 1526 N N . LEU B 1 36 ? 1.04 -3.482 -4.285 1 97.25 36 LEU B N 1
ATOM 1527 C CA . LEU B 1 36 ? 1.974 -4.602 -4.309 1 97.25 36 LEU B CA 1
ATOM 1528 C C . LEU B 1 36 ? 2.652 -4.719 -5.668 1 97.25 36 LEU B C 1
ATOM 1530 O O . LEU B 1 36 ? 3.787 -5.191 -5.762 1 97.25 36 LEU B O 1
ATOM 1534 N N . LEU B 1 37 ? 2 -4.27 -6.652 1 97.44 37 LEU B N 1
ATOM 1535 C CA . LEU B 1 37 ? 2.482 -4.418 -8.023 1 97.44 37 LEU B CA 1
ATOM 1536 C C . LEU B 1 37 ? 3.691 -3.523 -8.273 1 97.44 37 LEU B C 1
ATOM 1538 O O . LEU B 1 37 ? 4.43 -3.727 -9.234 1 97.44 37 LEU B O 1
ATOM 1542 N N . ARG B 1 38 ? 3.848 -2.582 -7.402 1 96.69 38 ARG B N 1
ATOM 1543 C CA . ARG B 1 38 ? 4.98 -1.676 -7.551 1 96.69 38 ARG B CA 1
ATOM 1544 C C . ARG B 1 38 ? 6.223 -2.238 -6.867 1 96.69 38 ARG B C 1
ATOM 1546 O O . ARG B 1 38 ? 7.332 -1.734 -7.066 1 96.69 38 ARG B O 1
ATOM 1553 N N . ARG B 1 39 ? 6.055 -3.213 -6.078 1 97.12 39 ARG B N 1
ATOM 1554 C CA . ARG B 1 39 ? 7.176 -3.801 -5.352 1 97.12 39 ARG B CA 1
ATOM 1555 C C . ARG B 1 39 ? 7.977 -4.742 -6.246 1 97.12 39 ARG B C 1
ATOM 1557 O O . ARG B 1 39 ? 7.465 -5.238 -7.25 1 97.12 39 ARG B O 1
ATOM 1564 N N . ARG B 1 40 ? 9.133 -4.934 -5.789 1 97.81 40 ARG B N 1
ATOM 1565 C CA . ARG B 1 40 ? 9.969 -5.895 -6.496 1 97.81 40 ARG B CA 1
ATOM 1566 C C . ARG B 1 40 ? 9.367 -7.293 -6.441 1 97.81 40 ARG B C 1
ATOM 1568 O O . ARG B 1 40 ? 8.867 -7.723 -5.398 1 97.81 40 ARG B O 1
ATOM 1575 N N . LEU B 1 41 ? 9.492 -7.965 -7.578 1 97.81 41 LEU B N 1
ATOM 1576 C CA . LEU B 1 41 ? 8.906 -9.289 -7.723 1 97.81 41 LEU B CA 1
ATOM 1577 C C . LEU B 1 41 ? 9.367 -10.219 -6.602 1 97.81 41 LEU B C 1
ATOM 1579 O O . LEU B 1 41 ? 8.547 -10.844 -5.926 1 97.81 41 LEU B O 1
ATOM 1583 N N . ILE B 1 42 ? 10.625 -10.242 -6.293 1 97.19 42 ILE B N 1
ATOM 1584 C CA . ILE B 1 42 ? 11.219 -11.195 -5.355 1 97.19 42 ILE B CA 1
ATOM 1585 C C . ILE B 1 42 ? 10.789 -10.852 -3.932 1 97.19 42 ILE B C 1
ATOM 1587 O O . ILE B 1 42 ? 10.891 -11.68 -3.029 1 97.19 42 ILE B O 1
ATOM 1591 N N . ARG B 1 43 ? 10.328 -9.656 -3.723 1 97.06 43 ARG B N 1
ATOM 1592 C CA . ARG B 1 43 ? 9.852 -9.258 -2.4 1 97.06 43 ARG B CA 1
ATOM 1593 C C . ARG B 1 43 ? 8.414 -9.703 -2.184 1 97.06 43 ARG B C 1
ATOM 1595 O O . ARG B 1 43 ? 7.984 -9.906 -1.045 1 97.06 43 ARG B O 1
ATOM 1602 N N . VAL B 1 44 ? 7.672 -9.805 -3.285 1 97.62 44 VAL B N 1
ATOM 1603 C CA . VAL B 1 44 ? 6.273 -10.211 -3.195 1 97.62 44 VAL B CA 1
ATOM 1604 C C . VAL B 1 44 ? 6.176 -11.734 -3.264 1 97.62 44 VAL B C 1
ATOM 1606 O O . VAL B 1 44 ? 5.543 -12.359 -2.412 1 97.62 44 VAL B O 1
ATOM 1609 N N . ILE B 1 45 ? 6.82 -12.258 -4.238 1 97.38 45 ILE B N 1
ATOM 1610 C CA . ILE B 1 45 ? 6.895 -13.711 -4.406 1 97.38 45 ILE B CA 1
ATOM 1611 C C . ILE B 1 45 ? 8.297 -14.195 -4.051 1 97.38 45 ILE B C 1
ATOM 1613 O O . ILE B 1 45 ? 9.18 -14.242 -4.91 1 97.38 45 ILE B O 1
ATOM 1617 N N . GLN B 1 46 ? 8.406 -14.625 -2.889 1 96.69 46 GLN B N 1
ATOM 1618 C CA . GLN B 1 46 ? 9.711 -15.031 -2.4 1 96.69 46 GLN B CA 1
ATOM 1619 C C . GLN B 1 46 ? 10.086 -16.422 -2.914 1 96.69 46 GLN B C 1
ATOM 1621 O O . GLN B 1 46 ? 9.219 -17.281 -3.064 1 96.69 46 GLN B O 1
ATOM 1626 N N . PRO B 1 47 ? 11.328 -16.641 -3.111 1 96.38 47 PRO B N 1
ATOM 1627 C CA . PRO B 1 47 ? 11.773 -17.922 -3.652 1 96.38 47 PRO B CA 1
ATOM 1628 C C . PRO B 1 47 ? 11.336 -19.109 -2.797 1 96.38 47 PRO B C 1
ATOM 1630 O O . PRO B 1 47 ? 10.992 -20.172 -3.33 1 96.38 47 PRO B O 1
ATOM 1633 N N . GLU B 1 48 ? 11.258 -18.922 -1.521 1 96.69 48 GLU B N 1
ATOM 1634 C CA . GLU B 1 48 ? 10.812 -19.984 -0.634 1 96.69 48 GLU B CA 1
ATOM 1635 C C . GLU B 1 48 ? 9.375 -20.391 -0.933 1 96.69 48 GLU B C 1
ATOM 1637 O O . GLU B 1 48 ? 8.992 -21.547 -0.749 1 96.69 48 GLU B O 1
ATOM 1642 N N . MET B 1 49 ? 8.617 -19.469 -1.321 1 96.62 49 MET B N 1
ATOM 1643 C CA . MET B 1 49 ? 7.23 -19.75 -1.684 1 96.62 49 MET B CA 1
ATOM 1644 C C . MET B 1 49 ? 7.16 -20.688 -2.885 1 96.62 49 MET B C 1
ATOM 1646 O O . MET B 1 49 ? 6.328 -21.594 -2.922 1 96.62 49 MET B O 1
ATOM 1650 N N . LEU B 1 50 ? 8.023 -20.422 -3.848 1 97.12 50 LEU B N 1
ATOM 1651 C CA . LEU B 1 50 ? 8.086 -21.281 -5.016 1 97.12 50 LEU B CA 1
ATOM 1652 C C . LEU B 1 50 ? 8.477 -22.703 -4.609 1 97.12 50 LEU B C 1
ATOM 1654 O O . LEU B 1 50 ? 7.867 -23.672 -5.066 1 97.12 50 LEU B O 1
ATOM 1658 N N . SER B 1 51 ? 9.484 -22.797 -3.775 1 97.44 51 SER B N 1
ATOM 1659 C CA . SER B 1 51 ? 9.891 -24.094 -3.262 1 97.44 51 SER B CA 1
ATOM 1660 C C . SER B 1 51 ? 8.742 -24.797 -2.539 1 97.44 51 SER B C 1
ATOM 1662 O O . SER B 1 51 ? 8.547 -26 -2.695 1 97.44 51 SER B O 1
ATOM 1664 N N . PHE B 1 52 ? 8.039 -24.109 -1.765 1 97.75 52 PHE B N 1
ATOM 1665 C CA . PHE B 1 52 ? 6.906 -24.641 -1.019 1 97.75 52 PHE B CA 1
ATOM 1666 C C . PHE B 1 52 ? 5.84 -25.172 -1.965 1 97.75 52 PHE B C 1
ATOM 1668 O O . PHE B 1 52 ? 5.344 -26.281 -1.787 1 97.75 52 PHE B O 1
ATOM 1675 N N . LEU B 1 53 ? 5.516 -24.375 -2.965 1 97.69 53 LEU B N 1
ATOM 1676 C CA . LEU B 1 53 ? 4.523 -24.812 -3.945 1 97.69 53 LEU B CA 1
ATOM 1677 C C . LEU B 1 53 ? 5.008 -26.047 -4.699 1 97.69 53 LEU B C 1
ATOM 1679 O O . LEU B 1 53 ? 4.246 -27 -4.891 1 97.69 53 LEU B O 1
ATOM 1683 N N . ALA B 1 54 ? 6.23 -26.016 -5.102 1 97.69 54 ALA B N 1
ATOM 1684 C CA . ALA B 1 54 ? 6.812 -27.156 -5.82 1 97.69 54 ALA B CA 1
ATOM 1685 C C . ALA B 1 54 ? 6.766 -28.422 -4.977 1 97.69 54 ALA B C 1
ATOM 1687 O O . ALA B 1 54 ? 6.449 -29.5 -5.484 1 97.69 54 ALA B O 1
ATOM 1688 N N . ALA B 1 55 ? 7.059 -28.312 -3.738 1 96.75 55 ALA B N 1
ATOM 1689 C CA . ALA B 1 55 ? 7.035 -29.469 -2.838 1 96.75 55 ALA B CA 1
ATOM 1690 C C . ALA B 1 55 ? 5.625 -30.031 -2.699 1 96.75 55 ALA B C 1
ATOM 1692 O O . ALA B 1 55 ? 5.438 -31.25 -2.639 1 96.75 55 ALA B O 1
ATOM 1693 N N . LYS B 1 56 ? 4.707 -29.172 -2.639 1 95.81 56 LYS B N 1
ATOM 1694 C CA . LYS B 1 56 ? 3.318 -29.594 -2.486 1 95.81 56 LYS B CA 1
ATOM 1695 C C . LYS B 1 56 ? 2.812 -30.297 -3.75 1 95.81 56 LYS B C 1
ATOM 1697 O O . LYS B 1 56 ? 2.111 -31.297 -3.676 1 95.81 56 LYS B O 1
ATOM 1702 N N . ILE B 1 57 ? 3.182 -29.703 -4.836 1 96.44 57 ILE B N 1
ATOM 1703 C CA . ILE B 1 57 ? 2.695 -30.203 -6.117 1 96.44 57 ILE B CA 1
ATOM 1704 C C . ILE B 1 57 ? 3.451 -31.469 -6.492 1 96.44 57 ILE B C 1
ATOM 1706 O O . ILE B 1 57 ? 2.855 -32.438 -6.984 1 96.44 57 ILE B O 1
ATOM 1710 N N . GLY B 1 58 ? 4.738 -31.438 -6.348 1 94.19 58 GLY B N 1
ATOM 1711 C CA . GLY B 1 58 ? 5.586 -32.562 -6.742 1 94.19 58 GLY B CA 1
ATOM 1712 C C . GLY B 1 58 ? 5.867 -33.5 -5.609 1 94.19 58 GLY B C 1
ATOM 1713 O O . GLY B 1 58 ? 6.992 -34 -5.457 1 94.19 58 GLY B O 1
ATOM 1714 N N . SER B 1 59 ? 4.922 -33.781 -4.797 1 87.88 59 SER B N 1
ATOM 1715 C CA . SER B 1 59 ? 5.121 -34.625 -3.623 1 87.88 59 SER B CA 1
ATOM 1716 C C . SER B 1 59 ? 5.539 -36.031 -4.023 1 87.88 59 SER B C 1
ATOM 1718 O O . SER B 1 59 ? 6.215 -36.75 -3.258 1 87.88 59 SER B O 1
ATOM 1720 N N . ASP B 1 60 ? 5.227 -36.438 -5.188 1 90.88 60 ASP B N 1
ATOM 1721 C CA . ASP B 1 60 ? 5.531 -37.781 -5.652 1 90.88 60 ASP B CA 1
ATOM 1722 C C . ASP B 1 60 ? 6.801 -37.812 -6.5 1 90.88 60 ASP B C 1
ATOM 1724 O O . ASP B 1 60 ? 7.164 -38.844 -7.066 1 90.88 60 ASP B O 1
ATOM 1728 N N . ALA B 1 61 ? 7.414 -36.688 -6.617 1 94 61 ALA B N 1
ATOM 1729 C CA . ALA B 1 61 ? 8.672 -36.562 -7.344 1 94 61 ALA B CA 1
ATOM 1730 C C . ALA B 1 61 ? 9.836 -36.344 -6.387 1 94 61 ALA B C 1
ATOM 1732 O O . ALA B 1 61 ? 10.07 -35.188 -5.961 1 94 61 ALA B O 1
ATOM 1733 N N . PRO B 1 62 ? 10.617 -37.406 -6.102 1 94.56 62 PRO B N 1
ATOM 1734 C CA . PRO B 1 62 ? 11.633 -37.312 -5.047 1 94.56 62 PRO B CA 1
ATOM 1735 C C . PRO B 1 62 ? 12.648 -36.188 -5.293 1 94.56 62 PRO B C 1
ATOM 1737 O O . PRO B 1 62 ? 13.023 -35.469 -4.359 1 94.56 62 PRO B O 1
ATOM 1740 N N . ASP B 1 63 ? 13.062 -36.094 -6.527 1 94.56 63 ASP B N 1
ATOM 1741 C CA . ASP B 1 63 ? 14.062 -35.062 -6.836 1 94.56 63 ASP B CA 1
ATOM 1742 C C . ASP B 1 63 ? 13.508 -33.688 -6.594 1 94.56 63 ASP B C 1
ATOM 1744 O O . ASP B 1 63 ? 14.203 -32.812 -6.062 1 94.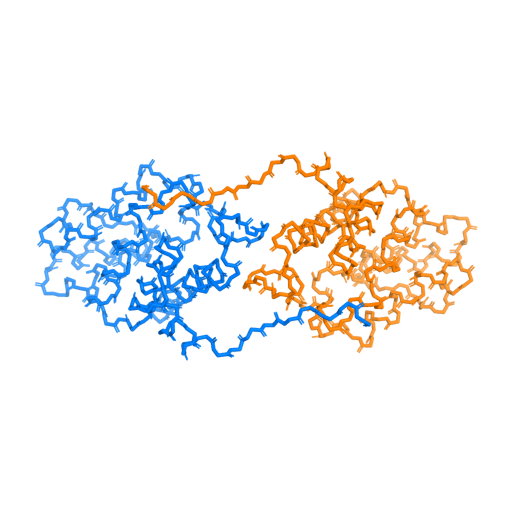56 63 ASP B O 1
ATOM 1748 N N . VAL B 1 64 ? 12.289 -33.469 -6.996 1 95.62 64 VAL B N 1
ATOM 1749 C CA . VAL B 1 64 ? 11.641 -32.188 -6.785 1 95.62 64 VAL B CA 1
ATOM 1750 C C . VAL B 1 64 ? 11.461 -31.938 -5.289 1 95.62 64 VAL B C 1
ATOM 1752 O O . VAL B 1 64 ? 11.742 -30.844 -4.797 1 95.62 64 VAL B O 1
ATOM 1755 N N . LEU B 1 65 ? 11.047 -32.969 -4.59 1 95.94 65 LEU B N 1
ATOM 1756 C CA . LEU B 1 65 ? 10.781 -32.844 -3.162 1 95.94 65 LEU B CA 1
ATOM 1757 C C . LEU B 1 65 ? 12.047 -32.5 -2.398 1 95.94 65 LEU B C 1
ATOM 1759 O O . LEU B 1 65 ? 12.055 -31.578 -1.578 1 95.94 65 LEU B O 1
ATOM 1763 N N . VAL B 1 66 ? 13.117 -33.188 -2.693 1 96 66 VAL B N 1
ATOM 1764 C CA . VAL B 1 66 ? 14.383 -32.938 -2.002 1 96 66 VAL B CA 1
ATOM 1765 C C . VAL B 1 66 ? 14.898 -31.547 -2.307 1 96 66 VAL B C 1
ATOM 1767 O O . VAL B 1 66 ? 15.242 -30.797 -1.393 1 96 66 VAL B O 1
ATOM 1770 N N . ASN B 1 67 ? 14.914 -31.172 -3.531 1 96.25 67 ASN B N 1
ATOM 1771 C CA . ASN B 1 67 ? 15.406 -29.859 -3.938 1 96.25 67 ASN B CA 1
ATOM 1772 C C . ASN B 1 67 ? 14.547 -28.734 -3.373 1 96.25 67 ASN B C 1
ATOM 1774 O O . ASN B 1 67 ? 15.07 -27.703 -2.955 1 96.25 67 ASN B O 1
ATOM 1778 N N . SER B 1 68 ? 13.273 -28.938 -3.365 1 95.81 68 SER B N 1
ATOM 1779 C CA . SER B 1 68 ? 12.352 -27.938 -2.828 1 95.81 68 SER B CA 1
ATOM 1780 C C . SER B 1 68 ? 12.508 -27.797 -1.317 1 95.81 68 SER B C 1
ATOM 1782 O O . SER B 1 68 ? 12.461 -26.688 -0.783 1 95.81 68 SER B O 1
ATOM 1784 N N . THR B 1 69 ? 12.719 -28.953 -0.629 1 95.25 69 THR B N 1
ATOM 1785 C CA . THR B 1 69 ? 12.922 -28.922 0.814 1 95.25 69 THR B CA 1
ATOM 1786 C C . THR B 1 69 ? 14.195 -28.156 1.162 1 95.25 69 THR B C 1
ATOM 1788 O O . THR B 1 69 ? 14.195 -27.328 2.084 1 95.25 69 THR B O 1
ATOM 1791 N N . ILE B 1 70 ? 15.195 -28.375 0.393 1 95.25 70 ILE B N 1
ATOM 1792 C CA . ILE B 1 70 ? 16.453 -27.641 0.576 1 95.25 70 ILE B CA 1
ATOM 1793 C C . ILE B 1 70 ? 16.219 -26.156 0.303 1 95.25 70 ILE B C 1
ATOM 1795 O O . ILE B 1 70 ? 16.688 -25.312 1.059 1 95.25 70 ILE B O 1
ATOM 1799 N N . GLY B 1 71 ? 15.484 -25.875 -0.762 1 94.5 71 GLY B N 1
ATOM 1800 C CA . GLY B 1 71 ? 15.164 -24.5 -1.088 1 94.5 71 GLY B CA 1
ATOM 1801 C C . GLY B 1 71 ? 14.422 -23.781 0.023 1 94.5 71 GLY B C 1
ATOM 1802 O O . GLY B 1 71 ? 14.75 -22.641 0.364 1 94.5 71 GLY B O 1
ATOM 1803 N N . MET B 1 72 ? 13.453 -24.406 0.64 1 94.56 72 MET B N 1
ATOM 1804 C CA . MET B 1 72 ? 12.695 -23.812 1.734 1 94.56 72 MET B CA 1
ATOM 1805 C C . MET B 1 72 ? 13.609 -23.516 2.922 1 94.56 72 MET B C 1
ATOM 1807 O O . MET B 1 72 ? 13.492 -22.453 3.549 1 94.56 72 MET B O 1
ATOM 1811 N N . ARG B 1 73 ? 14.562 -24.375 3.195 1 93.19 73 ARG B N 1
ATOM 1812 C CA . ARG B 1 73 ? 15.445 -24.25 4.348 1 93.19 73 ARG B CA 1
ATOM 1813 C C . ARG B 1 73 ? 16.469 -23.141 4.129 1 93.19 73 ARG B C 1
ATOM 1815 O O . ARG B 1 73 ? 16.812 -22.406 5.059 1 93.19 73 ARG B O 1
ATOM 1822 N N . LEU B 1 74 ? 16.875 -22.969 2.92 1 93.75 74 LEU B N 1
ATOM 1823 C CA . LEU B 1 74 ? 17.953 -22.031 2.627 1 93.75 74 LEU B CA 1
ATOM 1824 C C . LEU B 1 74 ? 17.391 -20.703 2.109 1 93.75 74 LEU B C 1
ATOM 1826 O O . LEU B 1 74 ? 18.141 -19.766 1.846 1 93.75 74 LEU B O 1
ATOM 1830 N N . GLY B 1 75 ? 16.156 -20.703 1.888 1 91.44 75 GLY B N 1
ATOM 1831 C CA . GLY B 1 75 ? 15.5 -19.484 1.415 1 91.44 75 GLY B CA 1
ATOM 1832 C C . GLY B 1 75 ? 15.625 -19.281 -0.084 1 91.44 75 GLY B C 1
ATOM 1833 O O . GLY B 1 75 ? 15.672 -18.156 -0.565 1 91.44 75 GLY B O 1
ATOM 1834 N N . GLY B 1 76 ? 15.695 -20.406 -0.757 1 93.62 76 GLY B N 1
ATOM 1835 C CA . GLY B 1 76 ? 15.891 -20.328 -2.195 1 93.62 76 GLY B CA 1
ATOM 1836 C C . GLY B 1 76 ? 14.867 -21.125 -2.984 1 93.62 76 GLY B C 1
ATOM 1837 O O . GLY B 1 76 ? 13.898 -21.641 -2.416 1 93.62 76 GLY B O 1
ATOM 1838 N N . ALA B 1 77 ? 15.055 -21.031 -4.242 1 94.5 77 ALA B N 1
ATOM 1839 C CA . ALA B 1 77 ? 14.219 -21.781 -5.18 1 94.5 77 ALA B CA 1
ATOM 1840 C C . ALA B 1 77 ? 14.891 -23.094 -5.57 1 94.5 77 ALA B C 1
ATOM 1842 O O . ALA B 1 77 ? 16.109 -23.234 -5.492 1 94.5 77 ALA B O 1
ATOM 1843 N N . PRO B 1 78 ? 14.062 -24.109 -5.855 1 94.5 78 PRO B N 1
ATOM 1844 C CA . PRO B 1 78 ? 14.672 -25.312 -6.43 1 94.5 78 PRO B CA 1
ATOM 1845 C C . PRO B 1 78 ? 15.312 -25.047 -7.789 1 94.5 78 PRO B C 1
ATOM 1847 O O . PRO B 1 78 ? 15.164 -23.953 -8.352 1 94.5 78 PRO B O 1
ATOM 1850 N N . LYS B 1 79 ? 16.109 -26.094 -8.203 1 95.38 79 LYS B N 1
ATOM 1851 C CA . LYS B 1 79 ? 16.609 -26.031 -9.578 1 95.38 79 LYS B CA 1
ATOM 1852 C C . LYS B 1 79 ? 15.445 -25.953 -10.57 1 95.38 79 LYS B C 1
ATOM 1854 O O . LYS B 1 79 ? 14.602 -26.859 -10.625 1 95.38 79 LYS B O 1
ATOM 1859 N N . CYS B 1 80 ? 15.477 -24.875 -11.312 1 96.88 80 CYS B N 1
ATOM 1860 C CA . CYS B 1 80 ? 14.328 -24.578 -12.156 1 96.88 80 CYS B CA 1
ATOM 1861 C C . CYS B 1 80 ? 14.062 -25.703 -13.148 1 96.88 80 CYS B C 1
ATOM 1863 O O . CYS B 1 80 ? 12.914 -26.031 -13.43 1 96.88 80 CYS B O 1
ATOM 1865 N N . GLU B 1 81 ? 15.109 -26.297 -13.633 1 95.94 81 GLU B N 1
ATOM 1866 C CA . GLU B 1 81 ? 15 -27.344 -14.648 1 95.94 81 GLU B CA 1
ATOM 1867 C C . GLU B 1 81 ? 14.18 -28.531 -14.148 1 95.94 81 GLU B C 1
ATOM 1869 O O . GLU B 1 81 ? 13.523 -29.219 -14.93 1 95.94 81 GLU B O 1
ATOM 1874 N N . LEU B 1 82 ? 14.125 -28.766 -12.859 1 95.62 82 LEU B N 1
ATOM 1875 C CA . LEU B 1 82 ? 13.391 -29.859 -12.258 1 95.62 82 LEU B CA 1
ATOM 1876 C C . LEU B 1 82 ? 11.891 -29.609 -12.312 1 95.62 82 LEU B C 1
ATOM 1878 O O . LEU B 1 82 ? 11.094 -30.547 -12.156 1 95.62 82 LEU B O 1
ATOM 1882 N N . LEU B 1 83 ? 11.57 -28.359 -12.5 1 96.88 83 LEU B N 1
ATOM 1883 C CA . LEU B 1 83 ? 10.164 -27.984 -12.406 1 96.88 83 LEU B CA 1
ATOM 1884 C C . LEU B 1 83 ? 9.484 -28.094 -13.773 1 96.88 83 LEU B C 1
ATOM 1886 O O . LEU B 1 83 ? 8.258 -28.125 -13.852 1 96.88 83 LEU B O 1
ATOM 1890 N N . LEU B 1 84 ? 10.312 -28.125 -14.805 1 94.88 84 LEU B N 1
ATOM 1891 C CA . LEU B 1 84 ? 9.781 -28.125 -16.156 1 94.88 84 LEU B CA 1
ATOM 1892 C C . LEU B 1 84 ? 8.859 -29.328 -16.375 1 94.88 84 LEU B C 1
ATOM 1894 O O . LEU B 1 84 ? 7.758 -29.172 -16.922 1 94.88 84 LEU B O 1
ATOM 1898 N N . ASP B 1 85 ? 9.266 -30.484 -15.898 1 91.19 85 ASP B N 1
ATOM 1899 C CA . ASP B 1 85 ? 8.508 -31.719 -16.109 1 91.19 85 ASP B CA 1
ATOM 1900 C C . ASP B 1 85 ? 7.348 -31.812 -15.117 1 91.19 85 ASP B C 1
ATOM 1902 O O . ASP B 1 85 ? 6.359 -32.5 -15.391 1 91.19 85 ASP B O 1
ATOM 1906 N N . LEU B 1 86 ? 7.516 -31.172 -14.039 1 94.81 86 LEU B N 1
ATOM 1907 C CA . LEU B 1 86 ? 6.473 -31.219 -13.023 1 94.81 86 LEU B CA 1
ATOM 1908 C C . LEU B 1 86 ? 5.281 -30.359 -13.43 1 94.81 86 LEU B C 1
ATOM 1910 O O . LEU B 1 86 ? 4.145 -30.844 -13.477 1 94.81 86 LEU B O 1
ATOM 1914 N N . MET B 1 87 ? 5.582 -29.094 -13.695 1 96.44 87 MET B N 1
ATOM 1915 C CA . MET B 1 87 ? 4.551 -28.125 -14.062 1 96.44 87 MET B CA 1
ATOM 1916 C C . MET B 1 87 ? 5.164 -26.922 -14.773 1 96.44 87 MET B C 1
ATOM 1918 O O . MET B 1 87 ? 5.871 -26.125 -14.156 1 96.44 87 MET B O 1
ATOM 1922 N N . PRO B 1 88 ? 4.801 -26.766 -16.016 1 96.75 88 PRO B N 1
ATOM 1923 C CA . PRO B 1 88 ? 5.395 -25.672 -16.797 1 96.75 88 PRO B CA 1
ATOM 1924 C C . PRO B 1 88 ? 5.223 -24.312 -16.125 1 96.75 88 PRO B C 1
ATOM 1926 O O . PRO B 1 88 ? 6.102 -23.453 -16.219 1 96.75 88 PRO B O 1
ATOM 1929 N N . GLU B 1 89 ? 4.137 -24.109 -15.469 1 97.25 89 GLU B N 1
ATOM 1930 C CA . GLU B 1 89 ? 3.877 -22.828 -14.797 1 97.25 89 GLU B CA 1
ATOM 1931 C C . GLU B 1 89 ? 4.879 -22.594 -13.672 1 97.25 89 GLU B C 1
ATOM 1933 O O . GLU B 1 89 ? 5.309 -21.453 -13.461 1 97.25 89 GLU B O 1
ATOM 1938 N N . LEU B 1 90 ? 5.254 -23.656 -12.961 1 97.62 90 LEU B N 1
ATOM 1939 C CA . LEU B 1 90 ? 6.258 -23.516 -11.914 1 97.62 90 LEU B CA 1
ATOM 1940 C C . LEU B 1 90 ? 7.613 -23.141 -12.508 1 97.62 90 LEU B C 1
ATOM 1942 O O . LEU B 1 90 ? 8.344 -22.328 -11.938 1 97.62 90 LEU B O 1
ATOM 1946 N N . TYR B 1 91 ? 7.883 -23.781 -13.602 1 97.56 91 TYR B N 1
ATOM 1947 C CA . TYR B 1 91 ? 9.125 -23.469 -14.305 1 97.56 91 TYR B CA 1
ATOM 1948 C C . TYR B 1 91 ? 9.148 -22.016 -14.734 1 97.56 91 TYR B C 1
ATOM 1950 O O . TYR B 1 91 ? 10.141 -21.312 -14.516 1 97.56 91 TYR B O 1
ATOM 1958 N N . GLN B 1 92 ? 8.078 -21.562 -15.328 1 97.31 92 GLN B N 1
ATOM 1959 C CA . GLN B 1 92 ? 7.98 -20.172 -15.758 1 97.31 92 GLN B CA 1
ATOM 1960 C C . GLN B 1 92 ? 8.18 -19.219 -14.578 1 97.31 92 GLN B C 1
ATOM 1962 O O . GLN B 1 92 ? 8.906 -18.234 -14.695 1 97.31 92 GLN B O 1
ATOM 1967 N N . LEU B 1 93 ? 7.535 -19.5 -13.492 1 97.44 93 LEU B N 1
ATOM 1968 C CA . LEU B 1 93 ? 7.672 -18.672 -12.297 1 97.44 93 LEU B CA 1
ATOM 1969 C C . LEU B 1 93 ? 9.117 -18.672 -11.805 1 97.44 93 LEU B C 1
ATOM 1971 O O . LEU B 1 93 ? 9.641 -17.609 -11.43 1 97.44 93 LEU B O 1
ATOM 1975 N N . CYS B 1 94 ? 9.742 -19.797 -11.789 1 97.62 94 CYS B N 1
ATOM 1976 C CA . CYS B 1 94 ? 11.133 -19.922 -11.367 1 97.62 94 CYS B CA 1
ATOM 1977 C C . CYS B 1 94 ? 12.047 -19.062 -12.234 1 97.62 94 CYS B C 1
ATOM 1979 O O . CYS B 1 94 ? 12.883 -18.328 -11.719 1 97.62 94 CYS B O 1
ATOM 1981 N N . VAL B 1 95 ? 11.82 -19.172 -13.516 1 97.44 95 VAL B N 1
ATOM 1982 C CA . VAL B 1 95 ? 12.641 -18.406 -14.461 1 97.44 95 VAL B CA 1
ATOM 1983 C C . VAL B 1 95 ? 12.391 -16.922 -14.281 1 97.44 95 VAL B C 1
ATOM 1985 O O . VAL B 1 95 ? 13.336 -16.125 -14.258 1 97.44 95 VAL B O 1
ATOM 1988 N N . ALA B 1 96 ? 11.156 -16.5 -14.133 1 97.31 96 ALA B N 1
ATOM 1989 C CA . ALA B 1 96 ? 10.82 -15.102 -13.922 1 97.31 96 ALA B CA 1
ATOM 1990 C C . ALA B 1 96 ? 11.484 -14.562 -12.656 1 97.31 96 ALA B C 1
ATOM 1992 O O . ALA B 1 96 ? 12.023 -13.453 -12.656 1 97.31 96 ALA B O 1
ATOM 1993 N N . LEU B 1 97 ? 11.469 -15.336 -11.562 1 97.12 97 LEU B N 1
ATOM 1994 C CA . LEU B 1 97 ? 12.086 -14.914 -10.312 1 97.12 97 LEU B CA 1
ATOM 1995 C C . LEU B 1 97 ? 13.594 -14.742 -10.477 1 97.12 97 LEU B C 1
ATOM 1997 O O . LEU B 1 97 ? 14.18 -13.812 -9.922 1 97.12 97 LEU B O 1
ATOM 2001 N N . ARG B 1 98 ? 14.156 -15.555 -11.281 1 96.31 98 ARG B N 1
ATOM 2002 C CA . ARG B 1 98 ? 15.602 -15.531 -11.484 1 96.31 98 ARG B CA 1
ATOM 2003 C C . ARG B 1 98 ? 16.016 -14.359 -12.367 1 96.31 98 ARG B C 1
ATOM 2005 O O . ARG B 1 98 ? 17.031 -13.711 -12.117 1 96.31 98 ARG B O 1
ATOM 2012 N N . THR B 1 99 ? 15.203 -14.094 -13.328 1 96.69 99 THR B N 1
ATOM 2013 C CA . THR B 1 99 ? 15.633 -13.141 -14.344 1 96.69 99 THR B CA 1
ATOM 2014 C C . THR B 1 99 ? 15.062 -11.758 -14.062 1 96.69 99 THR B C 1
ATOM 2016 O O . THR B 1 99 ? 15.672 -10.742 -14.43 1 96.69 99 THR B O 1
ATOM 2019 N N . GLN B 1 100 ? 13.938 -11.703 -13.375 1 96.81 100 GLN B N 1
ATOM 2020 C CA . GLN B 1 100 ? 13.266 -10.414 -13.203 1 96.81 100 GLN B CA 1
ATOM 2021 C C . GLN B 1 100 ? 12.969 -10.141 -11.734 1 96.81 100 GLN B C 1
ATOM 2023 O O . GLN B 1 100 ? 12.117 -9.312 -11.406 1 96.81 100 GLN B O 1
ATOM 2028 N N . GLY B 1 101 ? 13.617 -10.859 -10.875 1 96.44 101 GLY B N 1
ATOM 2029 C CA . GLY B 1 101 ? 13.328 -10.758 -9.453 1 96.44 101 GLY B CA 1
ATOM 2030 C C . GLY B 1 101 ? 13.484 -9.352 -8.906 1 96.44 101 GLY B C 1
ATOM 2031 O O . GLY B 1 101 ? 12.797 -8.961 -7.957 1 96.44 101 GLY B O 1
ATOM 2032 N N . GLY B 1 102 ? 14.32 -8.594 -9.531 1 96.69 102 GLY B N 1
ATOM 2033 C CA . GLY B 1 102 ? 14.602 -7.25 -9.062 1 96.69 102 GLY B CA 1
ATOM 2034 C C . GLY B 1 102 ? 13.68 -6.207 -9.656 1 96.69 102 GLY B C 1
ATOM 2035 O O . GLY B 1 102 ? 13.672 -5.055 -9.219 1 96.69 102 GLY B O 1
ATOM 2036 N N . GLU B 1 103 ? 12.898 -6.566 -10.609 1 96.88 103 GLU B N 1
ATOM 2037 C CA . GLU B 1 103 ? 11.977 -5.648 -11.266 1 96.88 103 GLU B CA 1
ATOM 2038 C C . GLU B 1 103 ? 10.648 -5.559 -10.508 1 96.88 103 GLU B C 1
ATOM 2040 O O . GLU B 1 103 ? 10.266 -6.496 -9.805 1 96.88 103 GLU B O 1
ATOM 2045 N N . PRO B 1 104 ? 10.031 -4.363 -10.625 1 96.75 104 PRO B N 1
ATOM 2046 C CA . PRO B 1 104 ? 8.68 -4.293 -10.062 1 96.75 104 PRO B CA 1
ATOM 2047 C C . PRO B 1 104 ? 7.727 -5.305 -10.703 1 96.75 104 PRO B C 1
ATOM 2049 O O . PRO B 1 104 ? 7.848 -5.613 -11.891 1 96.75 104 PRO B O 1
ATOM 2052 N N . LEU B 1 105 ? 6.812 -5.797 -9.938 1 97.06 105 LEU B N 1
ATOM 2053 C CA . LEU B 1 105 ? 5.926 -6.879 -10.352 1 97.06 105 LEU B CA 1
ATOM 2054 C C . LEU B 1 105 ? 5.109 -6.469 -11.578 1 97.06 105 LEU B C 1
ATOM 2056 O O . LEU B 1 105 ? 4.82 -7.297 -12.438 1 97.06 105 LEU B O 1
ATOM 2060 N N . TYR B 1 106 ? 4.758 -5.203 -11.656 1 95.56 106 TYR B N 1
ATOM 2061 C CA . TYR B 1 106 ? 3.904 -4.77 -12.758 1 95.56 106 TYR B CA 1
ATOM 2062 C C . TYR B 1 106 ? 4.617 -4.926 -14.094 1 95.56 106 TYR B C 1
ATOM 2064 O O . TYR B 1 106 ? 3.975 -4.938 -15.148 1 95.56 106 TYR B O 1
ATOM 2072 N N . LYS B 1 107 ? 5.883 -5 -14.117 1 94.62 107 LYS B N 1
ATOM 2073 C CA . LYS B 1 107 ? 6.637 -5.168 -15.359 1 94.62 107 LYS B CA 1
ATOM 2074 C C . LYS B 1 107 ? 6.684 -6.633 -15.781 1 94.62 107 LYS B C 1
ATOM 2076 O O . LYS B 1 107 ? 6.949 -6.941 -16.938 1 94.62 107 LYS B O 1
ATOM 2081 N N . ALA B 1 108 ? 6.449 -7.523 -14.82 1 93 108 ALA B N 1
ATOM 2082 C CA . ALA B 1 108 ? 6.566 -8.953 -15.078 1 93 108 ALA B CA 1
ATOM 2083 C C . ALA B 1 108 ? 5.215 -9.648 -14.945 1 93 108 ALA B C 1
ATOM 2085 O O . ALA B 1 108 ? 5.152 -10.867 -14.773 1 93 108 ALA B O 1
ATOM 2086 N N . MET B 1 109 ? 4.16 -8.953 -14.875 1 92.44 109 MET B N 1
ATOM 2087 C CA . MET B 1 109 ? 2.836 -9.469 -14.539 1 92.44 109 MET B CA 1
ATOM 2088 C C . MET B 1 109 ? 2.438 -10.602 -15.484 1 92.44 109 MET B C 1
ATOM 2090 O O . MET B 1 109 ? 1.915 -11.625 -15.039 1 92.44 109 MET B O 1
ATOM 2094 N N . GLY B 1 110 ? 2.742 -10.438 -16.688 1 86.06 110 GLY B N 1
ATOM 2095 C CA . GLY B 1 110 ? 2.361 -11.43 -17.688 1 86.06 110 GLY B CA 1
ATOM 2096 C C . GLY B 1 110 ? 3.035 -12.773 -17.469 1 86.06 110 GLY B C 1
ATOM 2097 O O . GLY B 1 110 ? 2.438 -13.82 -17.719 1 86.06 110 GLY B O 1
ATOM 2098 N N . GLU B 1 111 ? 4.176 -12.75 -16.922 1 92.19 111 GLU B N 1
ATOM 2099 C CA . GLU B 1 111 ? 4.977 -13.961 -16.766 1 92.19 111 GLU B CA 1
ATOM 2100 C C . GLU B 1 111 ? 4.762 -14.586 -15.391 1 92.19 111 GLU B C 1
ATOM 2102 O O . GLU B 1 111 ? 5.09 -15.75 -15.172 1 92.19 111 GLU B O 1
ATOM 2107 N N . VAL B 1 112 ? 4.156 -13.828 -14.57 1 96.62 112 VAL B N 1
ATOM 2108 C CA . VAL B 1 112 ? 4.223 -14.25 -13.172 1 96.62 112 VAL B CA 1
ATOM 2109 C C . VAL B 1 112 ? 2.814 -14.539 -12.656 1 96.62 112 VAL B C 1
ATOM 2111 O O . VAL B 1 112 ? 2.588 -15.539 -11.977 1 96.62 112 VAL B O 1
ATOM 2114 N N . VAL B 1 113 ? 1.836 -13.742 -13.008 1 97.31 113 VAL B N 1
ATOM 2115 C CA . VAL B 1 113 ? 0.548 -13.766 -12.32 1 97.31 113 VAL B CA 1
ATOM 2116 C C . VAL B 1 113 ? -0.21 -15.039 -12.688 1 97.31 113 VAL B C 1
ATOM 2118 O O . VAL B 1 113 ? -0.67 -15.773 -11.805 1 97.31 113 VAL B O 1
ATOM 2121 N N . VAL B 1 114 ? -0.255 -15.344 -13.969 1 96.75 114 VAL B N 1
ATOM 2122 C CA . VAL B 1 114 ? -1.018 -16.5 -14.406 1 96.75 114 VAL B CA 1
ATOM 2123 C C . VAL B 1 114 ? -0.316 -17.781 -13.953 1 96.75 114 VAL B C 1
ATOM 2125 O O . VAL B 1 114 ? -0.932 -18.641 -13.32 1 96.75 114 VAL B O 1
ATOM 2128 N N . PRO B 1 115 ? 0.98 -17.906 -14.141 1 98.06 115 PRO B N 1
ATOM 2129 C CA . PRO B 1 115 ? 1.679 -19.094 -13.641 1 98.06 115 PRO B CA 1
ATOM 2130 C C . PRO B 1 115 ? 1.537 -19.266 -12.133 1 98.06 115 PRO B C 1
ATOM 2132 O O . PRO B 1 115 ? 1.354 -20.391 -11.656 1 98.06 115 PRO B O 1
ATOM 2135 N N . LEU B 1 116 ? 1.618 -18.188 -11.383 1 98.56 116 LEU B N 1
ATOM 2136 C CA . LEU B 1 116 ? 1.449 -18.266 -9.938 1 98.56 116 LEU B CA 1
ATOM 2137 C C . LEU B 1 116 ? 0.056 -18.766 -9.578 1 98.56 116 LEU B C 1
ATOM 2139 O O . LEU B 1 116 ? -0.091 -19.641 -8.711 1 98.56 116 LEU B O 1
ATOM 2143 N N . ALA B 1 117 ? -0.926 -18.219 -10.242 1 98.19 117 ALA B N 1
ATOM 2144 C CA . ALA B 1 117 ? -2.307 -18.609 -9.977 1 98.19 117 ALA B CA 1
ATOM 2145 C C . ALA B 1 117 ? -2.521 -20.094 -10.281 1 98.19 117 ALA B C 1
ATOM 2147 O O . ALA B 1 117 ? -3.049 -20.828 -9.445 1 98.19 117 ALA B O 1
ATOM 2148 N N . VAL B 1 118 ? -2.045 -20.5 -11.391 1 98.19 118 VAL B N 1
ATOM 2149 C CA . VAL B 1 118 ? -2.254 -21.875 -11.844 1 98.19 118 VAL B CA 1
ATOM 2150 C C . VAL B 1 118 ? -1.508 -22.828 -10.922 1 98.19 118 VAL B C 1
ATOM 2152 O O . VAL B 1 118 ? -2.062 -23.844 -10.5 1 98.19 118 VAL B O 1
ATOM 2155 N N . ALA B 1 119 ? -0.294 -22.484 -10.594 1 98.19 119 ALA B N 1
ATOM 2156 C CA . ALA B 1 119 ? 0.474 -23.328 -9.68 1 98.19 119 ALA B CA 1
ATOM 2157 C C . ALA B 1 119 ? -0.203 -23.422 -8.312 1 98.19 119 ALA B C 1
ATOM 2159 O O . ALA B 1 119 ? -0.226 -24.484 -7.691 1 98.19 119 ALA B O 1
ATOM 2160 N N . SER B 1 120 ? -0.725 -22.328 -7.887 1 98.44 120 SER B N 1
ATOM 2161 C CA . SER B 1 120 ? -1.385 -22.297 -6.586 1 98.44 120 SER B CA 1
ATOM 2162 C C . SER 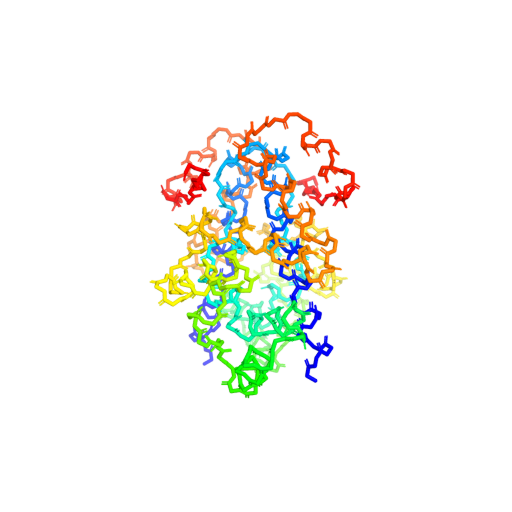B 1 120 ? -2.654 -23.141 -6.594 1 98.44 120 SER B C 1
ATOM 2164 O O . SER B 1 120 ? -2.957 -23.828 -5.613 1 98.44 120 SER B O 1
ATOM 2166 N N . ILE B 1 121 ? -3.4 -23.094 -7.691 1 98 121 ILE B N 1
ATOM 2167 C CA . ILE B 1 121 ? -4.586 -23.938 -7.836 1 98 121 ILE B CA 1
ATOM 2168 C C . ILE B 1 121 ? -4.191 -25.406 -7.758 1 98 121 ILE B C 1
ATOM 2170 O O . ILE B 1 121 ? -4.805 -26.188 -7.016 1 98 121 ILE B O 1
ATOM 2174 N N . ALA B 1 122 ? -3.176 -25.734 -8.469 1 97.81 122 ALA B N 1
ATOM 2175 C CA . ALA B 1 122 ? -2.686 -27.109 -8.477 1 97.81 122 ALA B CA 1
ATOM 2176 C C . ALA B 1 122 ? -2.256 -27.547 -7.078 1 97.81 122 ALA B C 1
ATOM 2178 O O . ALA B 1 122 ? -2.365 -28.734 -6.727 1 97.81 122 ALA B O 1
ATOM 2179 N N . ALA B 1 123 ? -1.772 -26.609 -6.332 1 97.5 123 ALA B N 1
ATOM 2180 C CA . ALA B 1 123 ? -1.312 -26.906 -4.977 1 97.5 123 ALA B CA 1
ATOM 2181 C C . ALA B 1 123 ? -2.48 -26.938 -3.996 1 97.5 123 ALA B C 1
ATOM 2183 O O . ALA B 1 123 ? -2.289 -27.172 -2.799 1 97.5 123 ALA B O 1
ATOM 2184 N N . GLY B 1 124 ? -3.676 -26.609 -4.48 1 96.81 124 GLY B N 1
ATOM 2185 C CA . GLY B 1 124 ? -4.859 -26.75 -3.646 1 96.81 124 GLY B CA 1
ATOM 2186 C C . GLY B 1 124 ? -5.324 -25.438 -3.049 1 96.81 124 GLY B C 1
ATOM 2187 O O . GLY B 1 124 ? -6.102 -25.422 -2.09 1 96.81 124 GLY B O 1
ATOM 2188 N N . TYR B 1 125 ? -4.855 -24.391 -3.504 1 97.19 125 TYR B N 1
ATOM 2189 C CA . TYR B 1 125 ? -5.27 -23.094 -2.967 1 97.19 125 TYR B CA 1
ATOM 2190 C C . TYR B 1 125 ? -6.371 -22.469 -3.82 1 97.19 125 TYR B C 1
ATOM 2192 O O . TYR B 1 125 ? -6.137 -22.109 -4.973 1 97.19 125 TYR B O 1
ATOM 2200 N N . ASP B 1 126 ? -7.516 -22.172 -3.23 1 94.56 126 ASP B N 1
ATOM 2201 C CA . ASP B 1 126 ? -8.641 -21.562 -3.926 1 94.56 126 ASP B CA 1
ATOM 2202 C C . ASP B 1 126 ? -8.328 -20.125 -4.312 1 94.56 126 ASP B C 1
ATOM 2204 O O . ASP B 1 126 ? -8.875 -19.609 -5.289 1 94.56 126 ASP B O 1
ATOM 2208 N N . GLU B 1 127 ? -7.438 -19.562 -3.518 1 95.38 127 GLU B N 1
ATOM 2209 C CA . GLU B 1 127 ? -7.055 -18.172 -3.773 1 95.38 127 GLU B CA 1
ATOM 2210 C C . GLU B 1 127 ? -6.465 -18.016 -5.172 1 95.38 127 GLU B C 1
ATOM 2212 O O . GLU B 1 127 ? -6.504 -16.922 -5.742 1 95.38 127 GLU B O 1
ATOM 2217 N N . GLY B 1 128 ? -5.941 -19.141 -5.738 1 96.88 128 GLY B N 1
ATOM 2218 C CA . GLY B 1 128 ? -5.453 -19.078 -7.105 1 96.88 128 GLY B CA 1
ATOM 2219 C C . GLY B 1 128 ? -6.539 -18.75 -8.109 1 96.88 128 GLY B C 1
ATOM 2220 O O . GLY B 1 128 ? -6.309 -17.984 -9.047 1 96.88 128 GLY B O 1
ATOM 2221 N N . ASN B 1 129 ? -7.727 -19.312 -7.875 1 94.75 129 ASN B N 1
ATOM 2222 C CA . ASN B 1 129 ? -8.859 -19.031 -8.75 1 94.75 129 ASN B CA 1
ATOM 2223 C C . ASN B 1 129 ? -9.289 -17.562 -8.648 1 94.75 129 ASN B C 1
ATOM 2225 O O . ASN B 1 129 ? -9.594 -16.938 -9.664 1 94.75 129 ASN B O 1
ATOM 2229 N N . ILE B 1 130 ? -9.266 -17.062 -7.457 1 94.31 130 ILE B N 1
ATOM 2230 C CA . ILE B 1 130 ? -9.648 -15.68 -7.227 1 94.31 130 ILE B CA 1
ATOM 2231 C C . ILE B 1 130 ? -8.648 -14.75 -7.91 1 94.31 130 ILE B C 1
ATOM 2233 O O . ILE B 1 130 ? -9.031 -13.75 -8.523 1 94.31 130 ILE B O 1
ATOM 2237 N N . LEU B 1 131 ? -7.414 -15.07 -7.809 1 96.56 131 LEU B N 1
ATOM 2238 C CA . LEU B 1 131 ? -6.371 -14.273 -8.445 1 96.56 131 LEU B CA 1
ATOM 2239 C C . LEU B 1 131 ? -6.539 -14.266 -9.961 1 96.56 131 LEU B C 1
ATOM 2241 O O . LEU B 1 131 ? -6.508 -13.203 -10.586 1 96.56 131 LEU B O 1
ATOM 2245 N N . LEU B 1 132 ? -6.781 -15.43 -10.508 1 94.31 132 LEU B N 1
ATOM 2246 C CA . LEU B 1 132 ? -6.957 -15.531 -11.945 1 94.31 132 LEU B CA 1
ATOM 2247 C C . LEU B 1 132 ? -8.172 -14.727 -12.406 1 94.31 132 LEU B C 1
ATOM 2249 O O . LEU B 1 132 ? -8.086 -13.969 -13.383 1 94.31 132 LEU B O 1
ATOM 2253 N N . ALA B 1 133 ? -9.211 -14.898 -11.719 1 93.06 133 ALA B N 1
ATOM 2254 C CA . ALA B 1 133 ? -10.422 -14.172 -12.07 1 93.06 133 ALA B CA 1
ATOM 2255 C C . ALA B 1 133 ? -10.211 -12.664 -11.969 1 93.06 133 ALA B C 1
ATOM 2257 O O . ALA B 1 133 ? -10.648 -11.906 -12.836 1 93.06 133 ALA B O 1
ATOM 2258 N N . SER B 1 134 ? -9.594 -12.211 -10.898 1 94.94 134 SER B N 1
ATOM 2259 C CA . SER B 1 134 ? -9.336 -10.789 -10.695 1 94.94 134 SER B CA 1
ATOM 2260 C C . SER B 1 134 ? -8.414 -10.234 -11.773 1 94.94 134 SER B C 1
ATOM 2262 O O . SER B 1 134 ? -8.617 -9.117 -12.258 1 94.94 134 SER B O 1
ATOM 2264 N N . PHE B 1 135 ? -7.445 -11.062 -12.117 1 94.81 135 PHE B N 1
ATOM 2265 C CA . PHE B 1 135 ? -6.508 -10.656 -13.156 1 94.81 135 PHE B CA 1
ATOM 2266 C C . PHE B 1 135 ? -7.223 -10.492 -14.5 1 94.81 135 PHE B C 1
ATOM 2268 O O . PHE B 1 135 ? -7.035 -9.492 -15.188 1 94.81 135 PHE B O 1
ATOM 2275 N N . ARG B 1 136 ? -8.023 -11.375 -14.789 1 92.81 136 ARG B N 1
ATOM 2276 C CA . ARG B 1 136 ? -8.773 -11.32 -16.047 1 92.81 136 ARG B CA 1
ATOM 2277 C C . ARG B 1 136 ? -9.727 -10.133 -16.047 1 92.81 136 ARG B C 1
ATOM 2279 O O . ARG B 1 136 ? -9.875 -9.461 -17.078 1 92.81 136 ARG B O 1
ATOM 2286 N N . ALA B 1 137 ? -10.352 -9.906 -14.977 1 93.06 137 ALA B N 1
ATOM 2287 C CA . ALA B 1 137 ? -11.273 -8.781 -14.875 1 93.06 137 ALA B CA 1
ATOM 2288 C C . ALA B 1 137 ? -10.555 -7.457 -15.117 1 93.06 137 ALA B C 1
ATOM 2290 O O . ALA B 1 137 ? -11.086 -6.559 -15.773 1 93.06 137 ALA B O 1
ATOM 2291 N N . ALA B 1 138 ? -9.391 -7.355 -14.531 1 93.06 138 ALA B N 1
ATOM 2292 C CA . ALA B 1 138 ? -8.609 -6.125 -14.695 1 93.06 138 ALA B CA 1
ATOM 2293 C C . ALA B 1 138 ? -8.117 -5.977 -16.125 1 93.06 138 ALA B C 1
ATOM 2295 O O . ALA B 1 138 ? -8.062 -4.867 -16.656 1 93.06 138 ALA B O 1
ATOM 2296 N N . ALA B 1 139 ? -7.75 -7.082 -16.719 1 90.44 139 ALA B N 1
ATOM 2297 C CA . ALA B 1 139 ? -7.172 -7.066 -18.062 1 90.44 139 ALA B CA 1
ATOM 2298 C C . ALA B 1 139 ? -8.25 -6.832 -19.125 1 90.44 139 ALA B C 1
ATOM 2300 O O . ALA B 1 139 ? -8.023 -6.117 -20.094 1 90.44 139 ALA B O 1
ATOM 2301 N N . SER B 1 140 ? -9.273 -7.523 -19.031 1 79.88 140 SER B N 1
ATOM 2302 C CA . SER B 1 140 ? -10.258 -7.504 -20.109 1 79.88 140 SER B CA 1
ATOM 2303 C C . SER B 1 140 ? -11.414 -6.559 -19.797 1 79.88 140 SER B C 1
ATOM 2305 O O . SER B 1 140 ? -12.211 -6.223 -20.672 1 79.88 140 SER B O 1
ATOM 2307 N N . ARG B 1 141 ? -11.43 -6.02 -18.734 1 65.38 141 ARG B N 1
ATOM 2308 C CA . ARG B 1 141 ? -12.5 -5.125 -18.297 1 65.38 141 ARG B CA 1
ATOM 2309 C C . ARG B 1 141 ? -13.867 -5.719 -18.609 1 65.38 141 ARG B C 1
ATOM 2311 O O . ARG B 1 141 ? -14.797 -4.996 -18.969 1 65.38 141 ARG B O 1
ATOM 2318 N N . GLY B 1 142 ? -13.812 -7.062 -18.719 1 63.28 142 GLY B N 1
ATOM 2319 C CA . GLY B 1 142 ? -15.078 -7.684 -19.078 1 63.28 142 GLY B CA 1
ATOM 2320 C C . GLY B 1 142 ? -16.016 -7.863 -17.906 1 63.28 142 GLY B C 1
ATOM 2321 O O . GLY B 1 142 ? -15.578 -8.039 -16.781 1 63.28 142 GLY B O 1
ATOM 2322 N N . ASP B 1 143 ? -17.25 -7.719 -18.078 1 66.69 143 ASP B N 1
ATOM 2323 C CA . ASP B 1 143 ? -18.344 -7.66 -17.109 1 66.69 143 ASP B CA 1
ATOM 2324 C C . ASP B 1 143 ? -18.469 -8.977 -16.344 1 66.69 143 ASP B C 1
ATOM 2326 O O . ASP B 1 143 ? -18.703 -8.969 -15.133 1 66.69 143 ASP B O 1
ATOM 2330 N N . ARG B 1 144 ? -18.25 -10.094 -17.047 1 69.31 144 ARG B N 1
ATOM 2331 C CA . ARG B 1 144 ? -18.453 -11.375 -16.391 1 69.31 144 ARG B CA 1
ATOM 2332 C C . ARG B 1 144 ? -17.453 -11.586 -15.266 1 69.31 144 ARG B C 1
ATOM 2334 O O . ARG B 1 144 ? -17.812 -12.023 -14.172 1 69.31 144 ARG B O 1
ATOM 2341 N N . ASP B 1 145 ? -16.281 -11.375 -15.523 1 78.38 145 ASP B N 1
ATOM 2342 C CA . ASP B 1 145 ? -15.258 -11.578 -14.5 1 78.38 145 ASP B CA 1
ATOM 2343 C C . ASP B 1 145 ? -15.422 -10.578 -13.352 1 78.38 145 ASP B C 1
ATOM 2345 O O . ASP B 1 145 ? -15.18 -10.922 -12.195 1 78.38 145 ASP B O 1
ATOM 2349 N N . LEU B 1 146 ? -15.977 -9.508 -13.703 1 81.69 146 LEU B N 1
ATOM 2350 C CA . LEU B 1 146 ? -16.156 -8.5 -12.664 1 81.69 146 LEU B CA 1
ATOM 2351 C C . LEU B 1 146 ? -17.203 -8.961 -11.641 1 81.69 146 LEU B C 1
ATOM 2353 O O . LEU B 1 146 ? -17.016 -8.773 -10.438 1 81.69 146 LEU B O 1
ATOM 2357 N N . GLU B 1 147 ? -18.203 -9.625 -12.094 1 82.56 147 GLU B N 1
ATOM 2358 C CA . GLU B 1 147 ? -19.234 -10.109 -11.188 1 82.56 147 GLU B CA 1
ATOM 2359 C C . GLU B 1 147 ? -18.672 -11.141 -10.219 1 82.56 147 GLU B C 1
ATOM 2361 O O . GLU B 1 147 ? -18.969 -11.094 -9.016 1 82.56 147 GLU B O 1
ATOM 2366 N N . THR B 1 148 ? -17.906 -12.016 -10.766 1 80.19 148 THR B N 1
ATOM 2367 C CA . THR B 1 148 ? -17.281 -13.039 -9.93 1 80.19 148 THR B CA 1
ATOM 2368 C C . THR B 1 148 ? -16.391 -12.391 -8.875 1 80.19 148 THR B C 1
ATOM 2370 O O . THR B 1 148 ? -16.453 -12.758 -7.695 1 80.19 148 THR B O 1
ATOM 2373 N N . VAL B 1 149 ? -15.594 -11.484 -9.344 1 84.06 149 VAL B N 1
ATOM 2374 C CA . VAL B 1 149 ? -14.648 -10.805 -8.461 1 84.06 149 VAL B CA 1
ATOM 2375 C C . VAL B 1 149 ? -15.406 -10.055 -7.367 1 84.06 149 VAL B C 1
ATOM 2377 O O . VAL B 1 149 ? -15.016 -10.086 -6.199 1 84.06 149 VAL B O 1
ATOM 2380 N N . MET B 1 150 ? -16.484 -9.477 -7.711 1 83.69 150 MET B N 1
ATOM 2381 C CA . MET B 1 150 ? -17.25 -8.688 -6.754 1 83.69 150 MET B CA 1
ATOM 2382 C C . MET B 1 150 ? -17.922 -9.578 -5.707 1 83.69 150 MET B C 1
ATOM 2384 O O . MET B 1 150 ? -18.172 -9.148 -4.582 1 83.69 150 MET B O 1
ATOM 2388 N N . ARG B 1 151 ? -18.125 -10.805 -6.105 1 83.69 151 ARG B N 1
ATOM 2389 C CA . ARG B 1 151 ? -18.703 -11.75 -5.152 1 83.69 151 ARG B CA 1
ATOM 2390 C C . ARG B 1 151 ? -17.672 -12.125 -4.078 1 83.69 151 ARG B C 1
ATOM 2392 O O . ARG B 1 151 ? -18.031 -12.328 -2.918 1 83.69 151 ARG B O 1
ATOM 2399 N N . TYR B 1 152 ? -16.453 -12.117 -4.453 1 85.31 152 TYR B N 1
ATOM 2400 C CA . TYR B 1 152 ? -15.398 -12.5 -3.523 1 85.31 152 TYR B CA 1
ATOM 2401 C C . TYR B 1 152 ? -15.016 -11.336 -2.617 1 85.31 152 TYR B C 1
ATOM 2403 O O . TYR B 1 152 ? -14.703 -11.539 -1.441 1 85.31 152 TYR B O 1
ATOM 2411 N N . PHE B 1 153 ? -15.039 -10.141 -3.234 1 86.75 153 PHE B N 1
ATOM 2412 C CA . PHE B 1 153 ? -14.672 -8.953 -2.469 1 86.75 153 PHE B CA 1
ATOM 2413 C C . PHE B 1 153 ? -15.906 -8.117 -2.152 1 86.75 153 PHE B C 1
ATOM 2415 O O . PHE B 1 153 ? -16.234 -7.168 -2.875 1 86.75 153 PHE B O 1
ATOM 2422 N N . ARG B 1 154 ? -16.672 -8.461 -1.242 1 75.44 154 ARG B N 1
ATOM 2423 C CA . ARG B 1 154 ? -17.984 -7.879 -0.996 1 75.44 154 ARG B CA 1
ATOM 2424 C C . ARG B 1 154 ? -17.859 -6.504 -0.342 1 75.44 154 ARG B C 1
ATOM 2426 O O . ARG B 1 154 ? -18.781 -5.684 -0.438 1 75.44 154 ARG B O 1
ATOM 2433 N N . ARG B 1 155 ? -16.734 -6.246 0.228 1 84.5 155 ARG B N 1
ATOM 2434 C CA . ARG B 1 155 ? -16.688 -4.973 0.936 1 84.5 155 ARG B CA 1
ATOM 2435 C C . ARG B 1 155 ? -15.422 -4.195 0.562 1 84.5 155 ARG B C 1
ATOM 2437 O O . ARG B 1 155 ? -14.32 -4.754 0.559 1 84.5 155 ARG B O 1
ATOM 2444 N N . TRP B 1 156 ? -15.758 -3.082 0.057 1 88.5 156 TRP B N 1
ATOM 2445 C CA . TRP B 1 156 ? -14.688 -2.135 -0.243 1 88.5 156 TRP B CA 1
ATOM 2446 C C . TRP B 1 156 ? -14.805 -0.888 0.627 1 88.5 156 TRP B C 1
ATOM 2448 O O . TRP B 1 156 ? -15.914 -0.443 0.941 1 88.5 156 TRP B O 1
ATOM 2458 N N . THR B 1 157 ? -13.711 -0.461 1.051 1 91.69 157 THR B N 1
ATOM 2459 C CA . THR B 1 157 ? -13.672 0.738 1.881 1 91.69 157 THR B CA 1
ATOM 2460 C C . THR B 1 157 ? -13.758 1.995 1.019 1 91.69 157 THR B C 1
ATOM 2462 O O . THR B 1 157 ? -13.047 2.113 0.015 1 91.69 157 THR B O 1
ATOM 2465 N N . VAL B 1 158 ? -14.664 2.844 1.443 1 91.44 158 VAL B N 1
ATOM 2466 C CA . VAL B 1 158 ? -14.867 4.086 0.702 1 91.44 158 VAL B CA 1
ATOM 2467 C C . VAL B 1 158 ? -14.453 5.273 1.564 1 91.44 158 VAL B C 1
ATOM 2469 O O . VAL B 1 158 ? -14.75 5.316 2.76 1 91.44 158 VAL B O 1
ATOM 2472 N N . ALA B 1 159 ? -13.656 6.102 0.949 1 89.69 159 ALA B N 1
ATOM 2473 C CA . ALA B 1 159 ? -13.281 7.34 1.631 1 89.69 159 ALA B CA 1
ATOM 2474 C C . ALA B 1 159 ? -14.461 8.305 1.692 1 89.69 159 ALA B C 1
ATOM 2476 O O . ALA B 1 159 ? -15.133 8.539 0.687 1 89.69 159 ALA B O 1
ATOM 2477 N N . SER B 1 160 ? -14.711 8.758 2.934 1 85.12 160 SER B N 1
ATOM 2478 C CA . SER B 1 160 ? -15.695 9.828 3.111 1 85.12 160 SER B CA 1
ATOM 2479 C C . SER B 1 160 ? -15.016 11.172 3.332 1 85.12 160 SER B C 1
ATOM 2481 O O . SER B 1 160 ? -14.305 11.359 4.32 1 85.12 160 SER B O 1
ATOM 2483 N N . PHE B 1 161 ? -15.188 12.047 2.428 1 80.81 161 PHE B N 1
ATOM 2484 C CA . PHE B 1 161 ? -14.539 13.352 2.5 1 80.81 161 PHE B CA 1
ATOM 2485 C C . PHE B 1 161 ? -15.438 14.367 3.197 1 80.81 161 PHE B C 1
ATOM 2487 O O . PHE B 1 161 ? -15.109 15.555 3.268 1 80.81 161 PHE B O 1
ATOM 2494 N N . LYS B 1 162 ? -16.688 14.016 3.676 1 70.81 162 LYS B N 1
ATOM 2495 C CA . LYS B 1 162 ? -17.594 14.906 4.387 1 70.81 162 LYS B CA 1
ATOM 2496 C C . LYS B 1 162 ? -17.219 15.016 5.863 1 70.81 162 LYS B C 1
ATOM 2498 O O . LYS B 1 162 ? -16.656 14.078 6.434 1 70.81 162 LYS B O 1
#

Organism: Pyrobaculum neutrophilum (strain DSM 2338 / JCM 9278 / NBRC 100436 / V24Sta) (NCBI:txid444157)

Nearest PDB structures (foldseek):
  5x87-assembly1_D  TM=2.027E-01  e=9.669E+00  Klebsiella pneumoniae
  6ivn-assembly1_C  TM=2.038E-01  e=9.669E+00  Klebsiella pneumoniae
  5x87-assembly1_D  TM=2.027E-01  e=9.669E+00  Klebsiella pneumoniae
  6ivn-assembly1_C  TM=2.038E-01  e=9.669E+00  Klebsiella pneumoniae

Foldseek 3Di:
DLVVLVVLLLVLLLLLLVQLLVLLVVVHPDHDPPHQQQDFQCVSPPQLNLLSLQCLQVVVPVQSNVQSVVCNVVRHHGDLVVCVVRDVLSSLQNVCCVPRRGGRNNVCVVSHQLSSLVSCVSSPHCSSVSSVLSNCSNVVSDPVSSVVNCVVVVDDDDDDPD/DLVVLVVLLLVLLLLLLVQLLVLLVVVHPDHDPPHQQQDFQCVSPPQLNLLSLQCLQVVVPVQSNVQSVVCNVVRHHGDLVVCVVRDVLSSLQNVCCVPRRGGRNNVCVVSHQLSSLVSCVSSPHCSSVSSVLSNCSNVVSDPVSSVVNCVVVVDDDDDDPD

Sequence (324 aa):
MLPLLESRVRRVLRGLAAEFAYLALVNTSILPPHSLLRRRLIRVIQPEMLSFLAAKIGSDAPDVLVNSTIGMRLGGAPKCELLLDLMPELYQLCVALRTQGGEPLYKAMGEVVVPLAVASIAAGYDEGNILLASFRAAASRGDRDLETVMRYFRRWTVASFKMLPLLESRVRRVLRGLAAEFAYLALVNTSILPPHSLLRRRLIRVIQPEMLSFLAAKIGSDAPDVLVNSTIGMRLGGAPKCELLLDLMPELYQLCVALRTQGGEPLYKAMGEVVVPLAVASIAAGYDEGNILLASFRAAASRGDRDLETVMRYFRRWTVASFK